Protein AF-X0WEH7-F1 (afdb_monomer_lite)

Radius of gyration: 36.97 Å; chains: 1; bounding box: 73×38×100 Å

pLDDT: mean 73.08, std 17.61, range [29.81, 95.12]

Sequence (242 aa):
TDTDYAQFSHDDTDFNTAFVTTADWNVSGLTGNFWIQDGVGLKISDSTDADFAIFSHDGDDFNTVFTTTTDWNITGITAIQAGTVDADFDAVTGTTFNAVALTDGGAATSYLDETGNYSEPPVGGAFLSANYIWGGAGTPLTNEVTNDQGTLKNTSELRFDDDTLEGTDDFAAIAALLLLGNIIEIANADDISEYNTFRINGAVVDGTTRWDVPVEYIGGTQSVSGNMTDLSNVRVSFHPAE

Structure (mmCIF, N/CA/C/O backbone):
data_AF-X0WEH7-F1
#
_entry.id   AF-X0WEH7-F1
#
loop_
_atom_site.group_PDB
_atom_site.id
_atom_site.type_symbol
_atom_site.label_atom_id
_atom_site.label_alt_id
_atom_site.label_comp_id
_atom_site.label_asym_id
_atom_site.label_entity_id
_atom_site.label_seq_id
_atom_site.pdbx_PDB_ins_code
_atom_site.Cartn_x
_atom_site.Cartn_y
_atom_site.Cartn_z
_atom_site.occupancy
_atom_site.B_iso_or_equiv
_atom_site.auth_seq_id
_atom_site.auth_comp_id
_atom_site.auth_asym_id
_atom_site.auth_atom_id
_atom_site.pdbx_PDB_model_num
ATOM 1 N N . THR A 1 1 ? 34.693 17.556 -50.098 1.00 56.06 1 THR A N 1
ATOM 2 C CA . THR A 1 1 ? 34.741 16.094 -50.269 1.00 56.06 1 THR A CA 1
ATOM 3 C C . THR A 1 1 ? 34.034 15.523 -49.078 1.00 56.06 1 THR A C 1
ATOM 5 O O . THR A 1 1 ? 34.437 15.844 -47.970 1.00 56.06 1 THR A O 1
ATOM 8 N N . ASP A 1 2 ? 32.929 14.832 -49.313 1.00 63.47 2 ASP A N 1
ATOM 9 C CA . ASP A 1 2 ? 32.181 14.157 -48.258 1.00 63.47 2 ASP A CA 1
ATOM 10 C C . ASP A 1 2 ? 33.036 12.992 -47.737 1.00 63.47 2 ASP A C 1
ATOM 12 O O . ASP A 1 2 ? 33.594 12.242 -48.544 1.00 63.47 2 ASP A O 1
ATOM 16 N N . THR A 1 3 ? 33.267 12.943 -46.428 1.00 75.56 3 THR A N 1
ATOM 17 C CA . THR A 1 3 ? 34.139 11.953 -45.773 1.00 75.56 3 THR A CA 1
ATOM 18 C C . THR A 1 3 ? 33.349 10.909 -45.004 1.00 75.56 3 THR A C 1
ATOM 20 O O . THR A 1 3 ? 33.964 10.087 -44.332 1.00 75.56 3 THR A O 1
ATOM 23 N N . ASP A 1 4 ? 32.022 10.923 -45.102 1.00 75.44 4 ASP A N 1
ATOM 24 C CA . ASP A 1 4 ? 31.180 9.970 -44.397 1.00 75.44 4 ASP A CA 1
ATOM 25 C C . ASP A 1 4 ? 31.198 8.610 -45.108 1.00 75.44 4 ASP A C 1
ATOM 27 O O . ASP A 1 4 ? 31.014 8.499 -46.325 1.00 75.44 4 ASP A O 1
ATOM 31 N N . TYR A 1 5 ? 31.448 7.547 -44.344 1.00 75.88 5 TYR A N 1
ATOM 32 C CA . TYR A 1 5 ? 31.403 6.170 -44.829 1.00 75.88 5 TYR A CA 1
ATOM 33 C C . TYR A 1 5 ? 30.940 5.216 -43.729 1.00 75.88 5 TYR A C 1
ATOM 35 O O . TYR A 1 5 ? 31.143 5.448 -42.537 1.00 75.88 5 TYR A O 1
ATOM 43 N N . ALA A 1 6 ? 30.332 4.110 -44.152 1.00 73.81 6 ALA A N 1
ATOM 44 C CA . ALA A 1 6 ? 30.059 2.964 -43.299 1.00 73.81 6 ALA A CA 1
ATOM 45 C C . ALA A 1 6 ? 31.197 1.955 -43.466 1.00 73.81 6 ALA A C 1
ATOM 47 O O . ALA A 1 6 ? 31.476 1.526 -44.591 1.00 73.81 6 ALA A O 1
ATOM 48 N N . GLN A 1 7 ? 31.851 1.568 -42.372 1.00 80.38 7 GLN A N 1
ATOM 49 C CA . GLN A 1 7 ? 32.786 0.451 -42.383 1.00 80.38 7 GLN A CA 1
ATOM 50 C C . GLN A 1 7 ? 32.093 -0.787 -41.826 1.00 80.38 7 GLN A C 1
ATOM 52 O O . GLN A 1 7 ? 31.645 -0.802 -40.681 1.00 80.38 7 GLN A O 1
ATOM 57 N N . PHE A 1 8 ? 32.033 -1.825 -42.656 1.00 80.94 8 PHE A N 1
ATOM 58 C CA . PHE A 1 8 ? 31.566 -3.147 -42.269 1.00 80.94 8 PHE A CA 1
ATOM 59 C C . PHE A 1 8 ? 32.781 -4.056 -42.128 1.00 80.94 8 PHE A C 1
ATOM 61 O O . PHE A 1 8 ? 33.568 -4.195 -43.069 1.00 80.94 8 PHE A O 1
ATOM 68 N N . SER A 1 9 ? 32.938 -4.674 -40.967 1.00 84.06 9 SER A N 1
ATOM 69 C CA . SER A 1 9 ? 33.942 -5.707 -40.731 1.00 84.06 9 SER A CA 1
ATOM 70 C C . SER A 1 9 ? 33.320 -6.865 -39.969 1.00 84.06 9 SER A C 1
ATOM 72 O O . SER A 1 9 ? 32.366 -6.682 -39.225 1.00 84.06 9 SER A O 1
ATOM 74 N N . HIS A 1 10 ? 33.865 -8.057 -40.149 1.00 78.69 10 HIS A N 1
ATOM 75 C CA . HIS A 1 10 ? 33.539 -9.222 -39.338 1.00 78.69 10 HIS A CA 1
ATOM 76 C C . HIS A 1 10 ? 34.849 -9.906 -38.956 1.00 78.69 10 HIS A C 1
ATOM 78 O O . HIS A 1 10 ? 35.806 -9.865 -39.736 1.00 78.69 10 HIS A O 1
ATOM 84 N N . ASP A 1 11 ? 34.900 -10.518 -37.780 1.00 81.81 11 ASP A N 1
ATOM 85 C CA . ASP A 1 11 ? 36.089 -11.215 -37.271 1.00 81.81 11 ASP A CA 1
ATOM 86 C C . ASP A 1 11 ? 35.827 -12.698 -36.957 1.00 81.81 11 ASP A C 1
ATOM 88 O O . ASP A 1 11 ? 36.524 -13.318 -36.156 1.00 81.81 11 ASP A O 1
ATOM 92 N N . ASP A 1 12 ? 34.807 -13.257 -37.612 1.00 78.12 12 ASP A N 1
ATOM 93 C CA . ASP A 1 12 ? 34.251 -14.601 -37.413 1.00 78.12 12 ASP A CA 1
ATOM 94 C C . ASP A 1 12 ? 33.489 -14.792 -36.087 1.00 78.12 12 ASP A C 1
ATOM 96 O O . ASP A 1 12 ? 32.780 -15.791 -35.950 1.00 78.12 12 ASP A O 1
ATOM 100 N N . THR A 1 13 ? 33.560 -13.839 -35.148 1.00 78.19 13 THR A N 1
ATOM 101 C CA . THR A 1 13 ? 32.799 -13.857 -33.885 1.00 78.19 13 THR A CA 1
ATOM 102 C C . THR A 1 13 ? 31.660 -12.845 -33.903 1.00 78.19 13 THR A C 1
ATOM 104 O O . THR A 1 13 ? 30.569 -13.141 -33.414 1.00 78.19 13 THR A O 1
ATOM 107 N N . ASP A 1 14 ? 31.884 -11.674 -34.498 1.00 75.38 14 ASP A N 1
ATOM 108 C CA . ASP A 1 14 ? 30.890 -10.613 -34.580 1.00 75.38 14 ASP A CA 1
ATOM 109 C C . ASP A 1 14 ? 30.790 -9.972 -35.977 1.00 75.38 14 ASP A C 1
ATOM 111 O O . ASP A 1 14 ? 31.581 -10.208 -36.898 1.00 75.38 14 ASP A O 1
ATOM 115 N N . PHE A 1 15 ? 29.736 -9.174 -36.148 1.00 78.75 15 PHE A N 1
ATOM 116 C CA . PHE A 1 15 ? 29.609 -8.229 -37.246 1.00 78.75 15 PHE A CA 1
ATOM 117 C C . PHE A 1 15 ? 29.698 -6.826 -36.662 1.00 78.75 15 PHE A C 1
ATOM 119 O O . PHE A 1 15 ? 28.819 -6.388 -35.921 1.00 78.75 15 PHE A O 1
ATOM 126 N N . ASN A 1 16 ? 30.762 -6.124 -37.022 1.00 77.38 16 ASN A N 1
ATOM 127 C CA . ASN A 1 16 ? 31.058 -4.788 -36.554 1.00 77.38 16 ASN A CA 1
ATOM 128 C C . ASN A 1 16 ? 30.672 -3.762 -37.616 1.00 77.38 16 ASN A C 1
ATOM 130 O O . ASN A 1 16 ? 31.169 -3.770 -38.747 1.00 77.38 16 ASN A O 1
ATOM 134 N N . THR A 1 17 ? 29.811 -2.835 -37.217 1.00 77.88 17 THR A N 1
ATOM 135 C CA . THR A 1 17 ? 29.500 -1.621 -37.969 1.00 77.88 17 THR A CA 1
ATOM 136 C C . THR A 1 17 ? 30.020 -0.417 -37.216 1.00 77.88 17 THR A C 1
ATOM 138 O O . THR A 1 17 ? 29.521 -0.103 -36.138 1.00 77.88 17 THR A O 1
ATOM 141 N N . ALA A 1 18 ? 30.994 0.273 -37.806 1.00 71.56 18 ALA A N 1
ATOM 142 C CA . ALA A 1 18 ? 31.485 1.551 -37.313 1.00 71.56 18 ALA A CA 1
ATOM 143 C C . ALA A 1 18 ? 31.160 2.644 -38.333 1.00 71.56 18 ALA A C 1
ATOM 145 O O . ALA A 1 18 ? 31.429 2.496 -39.530 1.00 71.56 18 ALA A O 1
ATOM 146 N N . PHE A 1 19 ? 30.601 3.750 -37.850 1.00 69.06 19 PHE A N 1
ATOM 147 C CA . PHE A 1 19 ? 30.369 4.940 -38.657 1.00 69.06 19 PHE A CA 1
ATOM 148 C C . PHE A 1 19 ? 31.260 6.061 -38.142 1.00 69.06 19 PHE A C 1
ATOM 150 O O . PHE A 1 19 ? 31.269 6.377 -36.952 1.00 69.06 19 PHE A O 1
ATOM 157 N N . VAL A 1 20 ? 32.049 6.631 -39.046 1.00 70.88 20 VAL A N 1
ATOM 158 C CA . VAL A 1 20 ? 32.961 7.732 -38.743 1.00 70.88 20 VAL A CA 1
ATOM 159 C C . VAL A 1 20 ? 32.298 9.013 -39.243 1.00 70.88 20 VAL A C 1
ATOM 161 O O . VAL A 1 20 ? 31.862 9.056 -40.387 1.00 70.88 20 VAL A O 1
ATOM 164 N N . THR A 1 21 ? 32.194 10.011 -38.357 1.00 71.00 21 THR A N 1
ATOM 165 C CA . THR A 1 21 ? 31.670 11.379 -38.590 1.00 71.00 21 THR A CA 1
ATOM 166 C C . THR A 1 21 ? 30.184 11.560 -38.916 1.00 71.00 21 THR A C 1
ATOM 168 O O . THR A 1 21 ? 29.740 12.704 -38.998 1.00 71.00 21 THR A O 1
ATOM 171 N N . THR A 1 22 ? 29.376 10.501 -38.981 1.00 66.62 22 THR A N 1
ATOM 172 C CA . THR A 1 22 ? 27.924 10.636 -39.191 1.00 66.62 22 THR A CA 1
ATOM 173 C C . THR A 1 22 ? 27.190 11.010 -37.901 1.00 66.62 22 THR A C 1
ATOM 175 O O . THR A 1 22 ? 27.362 10.341 -36.883 1.00 66.62 22 THR A O 1
ATOM 178 N N . ALA A 1 23 ? 26.330 12.031 -37.951 1.00 74.69 23 ALA A N 1
ATOM 179 C CA . ALA A 1 23 ? 25.474 12.409 -36.822 1.00 74.69 23 ALA A CA 1
ATOM 180 C C . ALA A 1 23 ? 24.312 11.423 -36.596 1.00 74.69 23 ALA A C 1
ATOM 182 O O . ALA A 1 23 ? 23.973 11.141 -35.451 1.00 74.69 23 ALA A O 1
ATOM 183 N N . ASP A 1 24 ? 23.757 10.869 -37.681 1.00 73.94 24 ASP A N 1
ATOM 184 C CA . ASP A 1 24 ? 22.572 10.010 -37.655 1.00 73.94 24 ASP A CA 1
ATOM 185 C C . ASP A 1 24 ? 22.797 8.723 -38.460 1.00 73.94 24 ASP A C 1
ATOM 187 O O . ASP A 1 24 ? 23.428 8.735 -39.521 1.00 73.94 24 ASP A O 1
ATOM 191 N N . TRP A 1 25 ? 22.195 7.621 -38.006 1.00 76.06 25 TRP A N 1
ATOM 192 C CA . TRP A 1 25 ? 22.046 6.394 -38.788 1.00 76.06 25 TRP A CA 1
ATOM 193 C C . TRP A 1 25 ? 20.567 6.116 -39.032 1.00 76.06 25 TRP A C 1
ATOM 195 O O . TRP A 1 25 ? 19.765 6.076 -38.102 1.00 76.06 25 TRP A O 1
ATOM 205 N N . ASN A 1 26 ? 20.202 5.908 -40.295 1.00 76.31 26 ASN A N 1
ATOM 206 C CA . ASN A 1 26 ? 18.835 5.589 -40.678 1.00 76.31 26 ASN A CA 1
ATOM 207 C C . ASN A 1 26 ? 18.791 4.231 -41.382 1.00 76.31 26 ASN A C 1
ATOM 209 O O . ASN A 1 26 ? 19.290 4.084 -42.500 1.00 76.31 26 ASN A O 1
ATOM 213 N N . VAL A 1 27 ? 18.158 3.250 -40.739 1.00 79.62 27 VAL A N 1
ATOM 214 C CA . VAL A 1 27 ? 17.792 1.978 -41.367 1.00 79.62 27 VAL A CA 1
ATOM 215 C C . VAL A 1 27 ? 16.352 2.086 -41.842 1.00 79.62 27 VAL A C 1
ATOM 217 O O . VAL A 1 27 ? 15.418 2.080 -41.045 1.00 79.62 27 VAL A O 1
ATOM 220 N N . SER A 1 28 ? 16.166 2.176 -43.155 1.00 82.62 28 SER A N 1
ATOM 221 C CA . SER A 1 28 ? 14.846 2.294 -43.778 1.00 82.62 28 SER A CA 1
ATOM 222 C C . SER A 1 28 ? 14.598 1.166 -44.780 1.00 82.62 28 SER A C 1
ATOM 224 O O . SER A 1 28 ? 15.522 0.478 -45.209 1.00 82.62 28 SER A O 1
ATOM 226 N N . GLY A 1 29 ? 13.329 0.949 -45.140 1.00 78.31 29 GLY A N 1
ATOM 227 C CA . GLY A 1 29 ? 12.938 -0.067 -46.125 1.00 78.31 29 GLY A CA 1
ATOM 228 C C . GLY A 1 29 ? 12.820 -1.496 -45.582 1.00 78.31 29 GLY A C 1
ATOM 229 O O . GLY A 1 29 ? 12.599 -2.417 -46.366 1.00 78.31 29 GLY A O 1
ATOM 230 N N . LEU A 1 30 ? 12.920 -1.696 -44.264 1.00 81.38 30 LEU A N 1
ATOM 231 C CA . LEU A 1 30 ? 12.577 -2.974 -43.643 1.00 81.38 30 LEU A CA 1
ATOM 232 C C . LEU A 1 30 ? 11.066 -3.210 -43.764 1.00 81.38 30 LEU A C 1
ATOM 234 O O . LEU A 1 30 ? 10.262 -2.388 -43.330 1.00 81.38 30 LEU A O 1
ATOM 238 N N . THR A 1 31 ? 10.673 -4.339 -44.349 1.00 86.75 31 THR A N 1
ATOM 239 C CA . THR A 1 31 ? 9.263 -4.744 -44.488 1.00 86.75 31 THR A CA 1
ATOM 240 C C . THR A 1 31 ? 8.809 -5.706 -43.383 1.00 86.75 31 THR A C 1
ATOM 242 O O . THR A 1 31 ? 7.724 -6.274 -43.479 1.00 86.75 31 THR A O 1
ATOM 245 N N . GLY A 1 32 ? 9.641 -5.934 -42.362 1.00 84.50 32 GLY A N 1
ATOM 246 C CA . GLY A 1 32 ? 9.401 -6.884 -41.274 1.00 84.50 32 GLY A CA 1
ATOM 247 C C . GLY A 1 32 ? 10.026 -6.438 -39.950 1.00 84.50 32 GLY A C 1
ATOM 248 O O . GLY A 1 32 ? 10.518 -5.317 -39.836 1.00 84.50 32 GLY A O 1
ATOM 249 N N . ASN A 1 33 ? 9.997 -7.322 -38.952 1.00 83.00 33 ASN A N 1
ATOM 250 C CA . ASN A 1 33 ? 10.501 -7.030 -37.609 1.00 83.00 33 ASN A CA 1
ATOM 251 C C . ASN A 1 33 ? 12.037 -7.076 -37.562 1.00 83.00 33 ASN A C 1
ATOM 253 O O . ASN A 1 33 ? 12.661 -7.912 -38.220 1.00 83.00 33 ASN A O 1
ATOM 257 N N . PHE A 1 34 ? 12.631 -6.233 -36.721 1.00 80.81 34 PHE A N 1
ATOM 258 C CA . PHE A 1 34 ? 14.011 -6.394 -36.271 1.00 80.81 34 PHE A CA 1
ATOM 259 C C . PHE A 1 34 ? 14.028 -7.384 -35.101 1.00 80.81 34 PHE A C 1
ATOM 261 O O . PHE A 1 34 ? 13.338 -7.169 -34.106 1.00 80.81 34 PHE A O 1
ATOM 268 N N . TRP A 1 35 ? 14.772 -8.481 -35.237 1.00 78.75 35 TRP A N 1
ATOM 269 C CA . TRP A 1 35 ? 14.875 -9.518 -34.210 1.00 78.75 35 TRP A CA 1
ATOM 270 C C . TRP A 1 35 ? 16.268 -9.499 -33.591 1.00 78.75 35 TRP A C 1
ATOM 272 O O . TRP A 1 35 ? 17.262 -9.561 -34.310 1.00 78.75 35 TRP A O 1
ATOM 282 N N . ILE A 1 36 ? 16.322 -9.482 -32.261 1.00 78.00 36 ILE A N 1
ATOM 283 C CA . ILE A 1 36 ? 17.534 -9.745 -31.484 1.00 78.00 36 ILE A CA 1
ATOM 284 C C . ILE A 1 36 ? 17.332 -11.130 -30.860 1.00 78.00 36 ILE A C 1
ATOM 286 O O . ILE A 1 36 ? 16.571 -11.270 -29.905 1.00 78.00 36 ILE A O 1
ATOM 290 N N . GLN A 1 37 ? 17.923 -12.166 -31.458 1.00 72.75 37 GLN A N 1
ATOM 291 C CA . GLN A 1 37 ? 17.849 -13.541 -30.953 1.00 72.75 37 GLN A CA 1
ATOM 292 C C . GLN A 1 37 ? 19.107 -13.866 -30.143 1.00 72.75 37 GLN A C 1
ATOM 294 O O . GLN A 1 37 ? 20.207 -13.611 -30.620 1.00 72.75 37 GLN A O 1
ATOM 299 N N . ASP A 1 38 ? 18.914 -14.440 -28.952 1.00 66.06 38 ASP A N 1
ATOM 300 C CA . ASP A 1 38 ? 19.958 -15.098 -28.146 1.00 66.06 38 ASP A CA 1
ATOM 301 C C . ASP A 1 38 ? 21.205 -14.238 -27.849 1.00 66.06 38 ASP A C 1
ATOM 303 O O . ASP A 1 38 ? 22.346 -14.611 -28.116 1.00 66.06 38 ASP A O 1
ATOM 307 N N . GLY A 1 39 ? 20.982 -13.037 -27.312 1.00 63.22 39 GLY A N 1
ATOM 308 C CA . GLY A 1 39 ? 22.047 -12.127 -26.891 1.00 63.22 39 GLY A CA 1
ATOM 309 C C . GLY A 1 39 ? 21.865 -11.661 -25.450 1.00 63.22 39 GLY A C 1
ATOM 310 O O . GLY A 1 39 ? 20.767 -11.706 -24.904 1.00 63.22 39 GLY A O 1
ATOM 311 N N . VAL A 1 40 ? 22.940 -11.133 -24.857 1.00 73.69 40 VAL A N 1
ATOM 312 C CA . VAL A 1 40 ? 22.966 -10.556 -23.493 1.00 73.69 40 VAL A CA 1
ATOM 313 C C . VAL A 1 40 ? 21.956 -9.397 -23.321 1.00 73.69 40 VAL A C 1
ATOM 315 O O . VAL A 1 40 ? 21.607 -9.035 -22.201 1.00 73.69 40 VAL A O 1
ATOM 318 N N . GLY A 1 41 ? 21.443 -8.848 -24.427 1.00 85.94 41 GLY A N 1
ATOM 319 C CA . GLY A 1 41 ? 20.374 -7.851 -24.487 1.00 85.94 41 GLY A CA 1
ATOM 320 C C . GLY A 1 41 ? 20.708 -6.696 -25.434 1.00 85.94 41 GLY A C 1
ATOM 321 O O . GLY A 1 41 ? 21.825 -6.587 -25.939 1.00 85.94 41 GLY A O 1
ATOM 322 N N . LEU A 1 42 ? 19.739 -5.810 -25.671 1.00 90.38 42 LEU A N 1
ATOM 323 C CA . LEU A 1 42 ? 19.981 -4.496 -26.259 1.00 90.38 42 LEU A CA 1
ATOM 324 C C . LEU A 1 42 ? 20.494 -3.567 -25.161 1.00 90.38 42 LEU A C 1
ATOM 326 O O . LEU A 1 42 ? 19.732 -3.174 -24.279 1.00 90.38 42 LEU A O 1
ATOM 330 N N . LYS A 1 43 ? 21.776 -3.206 -25.232 1.00 91.38 43 LYS A N 1
ATOM 331 C CA . LYS A 1 43 ? 22.370 -2.193 -24.361 1.00 91.38 43 LYS A CA 1
ATOM 332 C C . LYS A 1 43 ? 22.234 -0.812 -24.996 1.00 91.38 43 LYS A C 1
ATOM 334 O O . LYS A 1 43 ? 22.680 -0.604 -26.122 1.00 91.38 43 LYS A O 1
ATOM 339 N N . ILE A 1 44 ? 21.679 0.130 -24.243 1.00 91.50 44 ILE A N 1
ATOM 340 C CA . ILE A 1 44 ? 21.661 1.552 -24.582 1.00 91.50 44 ILE A CA 1
ATOM 341 C C . ILE A 1 44 ? 22.488 2.278 -23.525 1.00 91.50 44 ILE A C 1
ATOM 343 O O . ILE A 1 44 ? 22.176 2.210 -22.337 1.00 91.50 44 ILE A O 1
ATOM 347 N N . SER A 1 45 ? 23.561 2.935 -23.955 1.00 92.25 45 SER A N 1
ATOM 348 C CA . SER A 1 45 ? 24.485 3.660 -23.083 1.00 92.25 45 SER A CA 1
ATOM 349 C C . SER A 1 45 ? 25.082 4.852 -23.813 1.00 92.25 45 SER A C 1
ATOM 351 O O . SER A 1 45 ? 25.246 4.810 -25.035 1.00 92.25 45 SER A O 1
ATOM 353 N N . ASP A 1 46 ? 25.484 5.874 -23.067 1.00 87.06 46 ASP A N 1
ATOM 354 C CA . ASP A 1 46 ? 26.466 6.831 -23.570 1.00 87.06 46 ASP A CA 1
ATOM 355 C C . ASP A 1 46 ? 27.844 6.152 -23.562 1.00 87.06 46 ASP A C 1
ATOM 357 O O . ASP A 1 46 ? 28.218 5.482 -22.604 1.00 87.06 46 ASP A O 1
ATOM 361 N N . SER A 1 47 ? 28.611 6.293 -24.641 1.00 82.94 47 SER A N 1
ATOM 362 C CA . SER A 1 47 ? 29.973 5.747 -24.739 1.00 82.94 47 SER A CA 1
ATOM 363 C C . SER A 1 47 ? 30.952 6.296 -23.692 1.00 82.94 47 SER A C 1
ATOM 365 O O . SER A 1 47 ? 31.997 5.690 -23.457 1.00 82.94 47 SER A O 1
ATOM 367 N N . THR A 1 48 ? 30.643 7.453 -23.104 1.00 87.06 48 THR A N 1
ATOM 368 C CA . THR A 1 48 ? 31.489 8.146 -22.127 1.00 87.06 48 THR A CA 1
ATOM 369 C C . THR A 1 48 ? 31.051 7.938 -20.680 1.00 87.06 48 THR A C 1
ATOM 371 O O . THR A 1 48 ? 31.807 8.297 -19.775 1.00 87.06 48 THR A O 1
ATOM 374 N N . ASP A 1 49 ? 29.886 7.322 -20.462 1.00 84.38 49 ASP A N 1
ATOM 375 C CA . ASP A 1 49 ? 29.301 7.088 -19.144 1.00 84.38 49 ASP A CA 1
ATOM 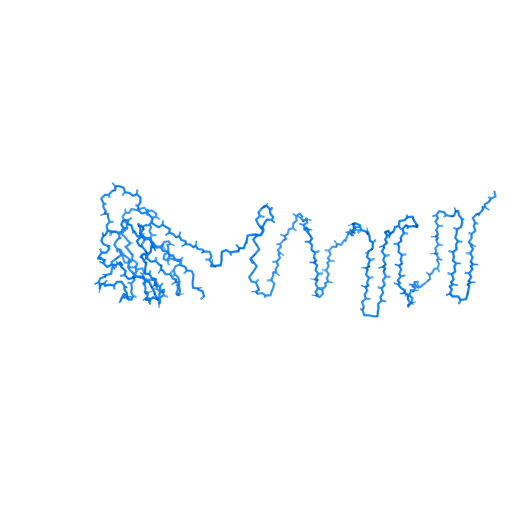376 C C . ASP A 1 49 ? 29.250 5.583 -18.816 1.00 84.38 49 ASP A C 1
ATOM 378 O O . ASP A 1 49 ? 29.203 4.720 -19.696 1.00 84.38 49 ASP A O 1
ATOM 382 N N . ALA A 1 50 ? 29.293 5.259 -17.527 1.00 90.56 50 ALA A N 1
ATOM 383 C CA . ALA A 1 50 ? 29.034 3.918 -17.024 1.00 90.56 50 ALA A CA 1
ATOM 384 C C . ALA A 1 50 ? 27.530 3.599 -16.966 1.00 90.56 50 ALA A C 1
ATOM 386 O O . ALA A 1 50 ? 27.182 2.423 -16.855 1.00 90.56 50 ALA A O 1
ATOM 387 N N . ASP A 1 51 ? 26.664 4.609 -17.078 1.00 93.81 51 ASP A N 1
ATOM 388 C CA . ASP A 1 51 ? 25.213 4.461 -17.028 1.00 93.81 51 ASP A CA 1
ATOM 389 C C . ASP A 1 51 ? 24.646 3.768 -18.271 1.00 93.81 51 ASP A C 1
ATOM 391 O O . ASP A 1 51 ? 24.922 4.138 -19.419 1.00 93.81 51 ASP A O 1
ATOM 395 N N . PHE A 1 52 ? 23.807 2.753 -18.054 1.00 93.81 52 PHE A N 1
ATOM 396 C CA . PHE A 1 52 ? 23.141 2.062 -19.154 1.00 93.81 52 PHE A CA 1
ATOM 397 C C . PHE A 1 52 ? 21.834 1.378 -18.763 1.00 93.81 52 PHE A C 1
ATOM 399 O O . PHE A 1 52 ? 21.624 0.997 -17.612 1.00 93.81 52 PHE A O 1
ATOM 406 N N . ALA A 1 53 ? 21.003 1.141 -19.778 1.00 94.81 53 ALA A N 1
ATOM 407 C CA . ALA A 1 53 ? 19.857 0.244 -19.718 1.00 94.81 53 ALA A CA 1
ATOM 408 C C . ALA A 1 53 ? 20.102 -0.977 -20.617 1.00 94.81 53 ALA A C 1
ATOM 410 O O . ALA A 1 53 ? 20.556 -0.830 -21.756 1.00 94.81 53 ALA A O 1
ATOM 411 N N . ILE A 1 54 ? 19.799 -2.175 -20.118 1.00 94.31 54 ILE A N 1
ATOM 412 C CA . ILE A 1 54 ? 19.783 -3.414 -20.902 1.00 94.31 54 ILE A CA 1
ATOM 413 C C . ILE A 1 54 ? 18.350 -3.921 -20.986 1.00 94.31 54 ILE A C 1
ATOM 415 O O . ILE A 1 54 ? 17.710 -4.136 -19.959 1.00 94.31 54 ILE A O 1
ATOM 419 N N . PHE A 1 55 ? 17.888 -4.155 -22.212 1.00 93.69 55 PHE A N 1
ATOM 420 C CA . PHE A 1 55 ? 16.618 -4.812 -22.508 1.00 93.69 55 PHE A CA 1
ATOM 421 C C . PHE A 1 55 ? 16.900 -6.229 -22.999 1.00 93.69 55 PHE A C 1
ATOM 423 O O . PHE A 1 55 ? 17.574 -6.407 -24.018 1.00 93.69 55 PHE A O 1
ATOM 430 N N . SER A 1 56 ? 16.405 -7.242 -22.300 1.00 92.81 56 SER A N 1
ATOM 431 C CA . SER A 1 56 ? 16.631 -8.645 -22.656 1.00 92.81 56 SER A CA 1
ATOM 432 C C . SER A 1 56 ? 15.369 -9.488 -22.480 1.00 92.81 56 SER A C 1
ATOM 434 O O . SER A 1 56 ? 14.344 -9.014 -21.993 1.00 92.81 56 SER A O 1
ATOM 436 N N . HIS A 1 57 ? 15.436 -10.734 -22.940 1.00 89.56 57 HIS A N 1
ATOM 437 C CA . HIS A 1 57 ? 14.453 -11.764 -22.629 1.00 89.56 57 HIS A CA 1
ATOM 438 C C . HIS A 1 57 ? 15.196 -13.074 -22.377 1.00 89.56 57 HIS A C 1
ATOM 440 O O . HIS A 1 57 ? 16.232 -13.313 -23.000 1.00 89.56 57 HIS A O 1
ATOM 446 N N . ASP A 1 58 ? 14.688 -13.904 -21.477 1.00 86.25 58 ASP A N 1
ATOM 447 C CA . ASP A 1 58 ? 15.282 -15.201 -21.111 1.00 86.25 58 ASP A CA 1
ATOM 448 C C . ASP A 1 58 ? 14.367 -16.391 -21.449 1.00 86.25 58 ASP A C 1
ATOM 450 O O . ASP A 1 58 ? 14.602 -17.522 -21.029 1.00 86.25 58 ASP A O 1
ATOM 454 N N . GLY A 1 59 ? 13.359 -16.136 -22.286 1.00 87.62 59 GLY A N 1
ATOM 455 C CA . GLY A 1 59 ? 12.393 -17.113 -22.779 1.00 87.62 59 GLY A CA 1
ATOM 456 C C . GLY A 1 59 ? 11.013 -16.898 -22.176 1.00 87.62 59 GLY A C 1
ATOM 457 O O . GLY A 1 59 ? 10.041 -16.843 -22.932 1.00 87.62 59 GLY A O 1
ATOM 458 N N . ASP A 1 60 ? 10.955 -16.701 -20.861 1.00 88.88 60 ASP A N 1
ATOM 459 C CA . ASP A 1 60 ? 9.704 -16.512 -20.123 1.00 88.88 60 ASP A CA 1
ATOM 460 C C . ASP A 1 60 ? 9.457 -15.032 -19.795 1.00 88.88 60 ASP A C 1
ATOM 462 O O . ASP A 1 60 ? 8.319 -14.567 -19.910 1.00 88.88 60 ASP A O 1
ATOM 466 N N . ASP A 1 61 ? 10.515 -14.273 -19.488 1.00 88.50 61 ASP A N 1
ATOM 467 C CA . ASP A 1 61 ? 10.407 -12.896 -19.015 1.00 88.50 61 ASP A CA 1
ATOM 468 C C . ASP A 1 61 ? 11.019 -11.880 -19.993 1.00 88.50 61 ASP A C 1
ATOM 470 O O . ASP A 1 61 ? 11.970 -12.155 -20.729 1.00 88.50 61 ASP A O 1
ATOM 474 N N . PHE A 1 62 ? 10.465 -10.662 -19.991 1.00 90.44 62 PHE A N 1
ATOM 475 C CA . PHE A 1 62 ? 11.116 -9.479 -20.554 1.00 90.44 62 PHE A CA 1
ATOM 476 C C . PHE A 1 62 ? 11.765 -8.695 -19.421 1.00 90.44 62 PHE A C 1
ATOM 478 O O . PHE A 1 62 ? 11.087 -8.210 -18.517 1.00 90.44 62 PHE A O 1
ATOM 485 N N . ASN A 1 63 ? 13.076 -8.518 -19.512 1.00 91.75 63 ASN A N 1
ATOM 486 C CA . ASN A 1 63 ? 13.887 -7.922 -18.468 1.00 91.75 63 ASN A CA 1
ATOM 487 C C . ASN A 1 63 ? 14.353 -6.529 -18.892 1.00 91.75 63 ASN A C 1
ATOM 489 O O . ASN A 1 63 ? 14.798 -6.319 -20.023 1.00 91.75 63 ASN A O 1
ATOM 493 N N . THR A 1 64 ? 14.273 -5.572 -17.970 1.00 94.44 64 THR A N 1
ATOM 494 C CA . THR A 1 64 ? 14.911 -4.259 -18.115 1.00 94.44 64 THR A CA 1
ATOM 495 C C . THR A 1 64 ? 15.777 -4.008 -16.893 1.00 94.44 64 THR A C 1
ATOM 497 O O . THR A 1 64 ? 15.272 -3.976 -15.775 1.00 94.44 64 THR A O 1
ATOM 500 N N . VAL A 1 65 ? 17.082 -3.849 -17.103 1.00 94.31 65 VAL A N 1
ATOM 501 C CA . VAL A 1 65 ? 18.057 -3.630 -16.028 1.00 94.31 65 VAL A CA 1
ATOM 502 C C . VAL A 1 65 ? 18.764 -2.305 -16.252 1.00 94.31 65 VAL A C 1
ATOM 504 O O . VAL A 1 65 ? 19.349 -2.084 -17.313 1.00 94.31 65 VAL A O 1
ATOM 507 N N . PHE A 1 66 ? 18.748 -1.451 -15.233 1.00 94.94 66 PHE A N 1
ATOM 508 C CA . PHE A 1 66 ? 19.485 -0.193 -15.204 1.00 94.94 66 PHE A CA 1
ATOM 509 C C . PHE A 1 66 ? 20.732 -0.353 -14.336 1.00 94.94 66 PHE A C 1
ATOM 511 O O . PHE A 1 66 ? 20.677 -0.950 -13.262 1.00 94.94 66 PHE A O 1
ATOM 518 N N . THR A 1 67 ? 21.871 0.148 -14.802 1.00 94.75 67 THR A N 1
ATOM 519 C CA . THR A 1 67 ? 23.129 0.158 -14.042 1.00 94.75 67 THR A CA 1
ATOM 520 C C . THR A 1 67 ? 23.582 1.593 -13.864 1.00 94.75 67 THR A C 1
ATOM 522 O O . THR A 1 67 ? 23.569 2.344 -14.836 1.00 94.75 67 THR A O 1
ATOM 525 N N . THR A 1 68 ? 23.907 1.950 -12.614 1.00 94.00 68 THR A N 1
ATOM 526 C CA . THR A 1 68 ? 24.353 3.283 -12.144 1.00 94.00 68 THR A CA 1
ATOM 527 C C . THR A 1 68 ? 23.422 4.464 -12.457 1.00 94.00 68 THR A C 1
ATOM 529 O O . THR A 1 68 ? 23.632 5.563 -11.956 1.00 94.00 68 THR A O 1
ATOM 532 N N . THR A 1 69 ? 22.311 4.211 -13.150 1.00 89.94 69 THR A N 1
ATOM 533 C CA . THR A 1 69 ? 21.249 5.174 -13.424 1.00 89.94 69 THR A CA 1
ATOM 534 C C . THR A 1 69 ? 20.589 5.640 -12.129 1.00 89.94 69 THR A C 1
ATOM 536 O O . THR A 1 69 ? 20.088 4.827 -11.356 1.00 89.94 69 THR A O 1
ATOM 539 N N . THR A 1 70 ? 20.566 6.955 -11.911 1.00 91.38 70 THR A N 1
ATOM 540 C CA . THR A 1 70 ? 19.910 7.560 -10.738 1.00 91.38 70 THR A CA 1
ATOM 541 C C . THR A 1 70 ? 18.391 7.617 -10.902 1.00 91.38 70 THR A C 1
ATOM 543 O O . THR A 1 70 ? 17.669 7.290 -9.968 1.00 91.38 70 THR A O 1
ATOM 546 N N . ASP A 1 71 ? 17.912 7.972 -12.100 1.00 89.88 71 ASP A N 1
ATOM 547 C CA . ASP A 1 71 ? 16.491 8.198 -12.366 1.00 89.88 71 ASP A CA 1
ATOM 548 C C . ASP A 1 71 ? 16.014 7.443 -13.613 1.00 89.88 71 ASP A C 1
ATOM 550 O O . ASP A 1 71 ? 16.635 7.514 -14.677 1.00 89.88 71 ASP A O 1
ATOM 554 N N . TRP A 1 72 ? 14.844 6.804 -13.522 1.00 90.31 72 TRP A N 1
ATOM 555 C CA . TRP A 1 72 ? 14.125 6.267 -14.678 1.00 90.31 72 TRP A CA 1
ATOM 556 C C . TRP A 1 72 ? 12.809 7.016 -14.893 1.00 90.31 72 TRP A C 1
ATOM 558 O O . TRP A 1 72 ? 11.825 6.829 -14.180 1.00 90.31 72 TRP A O 1
ATOM 568 N N . ASN A 1 73 ? 12.787 7.876 -15.911 1.00 91.31 73 ASN A N 1
ATOM 569 C CA . ASN A 1 73 ? 11.621 8.688 -16.240 1.00 91.31 73 ASN A CA 1
ATOM 570 C C . ASN A 1 73 ? 10.766 8.009 -17.314 1.00 91.31 73 ASN A C 1
ATOM 572 O O . ASN A 1 73 ? 11.085 8.082 -18.502 1.00 91.31 73 ASN A O 1
ATOM 576 N N . ILE A 1 74 ? 9.645 7.402 -16.915 1.00 91.50 74 ILE A N 1
ATOM 577 C CA . ILE A 1 74 ? 8.631 6.906 -17.854 1.00 91.50 74 ILE A CA 1
ATOM 578 C C . ILE A 1 74 ? 7.446 7.861 -17.871 1.00 91.50 74 ILE A C 1
ATOM 580 O O . ILE A 1 74 ? 6.821 8.124 -16.847 1.00 91.50 74 ILE A O 1
ATOM 584 N N . THR A 1 75 ? 7.108 8.368 -19.053 1.00 91.94 75 THR A N 1
ATOM 585 C CA . THR A 1 75 ? 5.978 9.284 -19.240 1.00 91.94 75 THR A CA 1
ATOM 586 C C . THR A 1 75 ? 4.924 8.663 -20.150 1.00 91.94 75 THR A C 1
ATOM 588 O O . THR A 1 75 ? 5.211 7.769 -20.942 1.00 91.94 75 THR A O 1
ATOM 591 N N . GLY A 1 76 ? 3.674 9.115 -20.019 1.00 92.88 76 GLY A N 1
ATOM 592 C CA . GLY A 1 76 ? 2.568 8.652 -20.865 1.00 92.88 76 GLY A CA 1
ATOM 593 C C . GLY A 1 76 ? 1.943 7.310 -20.464 1.00 92.88 76 GLY A C 1
ATOM 594 O O . GLY A 1 76 ? 1.010 6.868 -21.134 1.00 92.88 76 GLY A O 1
ATOM 595 N N . ILE A 1 77 ? 2.388 6.679 -19.370 1.00 91.00 77 ILE A N 1
ATOM 596 C CA . ILE A 1 77 ? 1.687 5.522 -18.797 1.00 91.00 77 ILE A CA 1
ATOM 597 C C . ILE A 1 77 ? 0.318 5.984 -18.286 1.00 91.00 77 ILE A C 1
ATOM 599 O O . ILE A 1 77 ? 0.225 6.885 -17.457 1.00 91.00 77 ILE A O 1
ATOM 603 N N . THR A 1 78 ? -0.745 5.349 -18.777 1.00 92.56 78 THR A N 1
ATOM 604 C CA . THR A 1 78 ? -2.126 5.589 -18.319 1.00 92.56 78 THR A CA 1
ATOM 605 C C . THR A 1 78 ? -2.664 4.458 -17.445 1.00 92.56 78 THR A C 1
ATOM 607 O O . THR A 1 78 ? -3.570 4.689 -16.649 1.00 92.56 78 THR A O 1
ATOM 610 N N . ALA A 1 79 ? -2.103 3.252 -17.568 1.00 90.06 79 ALA A N 1
ATOM 611 C CA . ALA A 1 79 ? -2.432 2.096 -16.745 1.00 90.06 79 ALA A CA 1
ATOM 612 C C . ALA A 1 79 ? -1.253 1.113 -16.686 1.00 90.06 79 ALA A C 1
ATOM 614 O O . ALA A 1 79 ? -0.521 0.961 -17.664 1.00 90.06 79 ALA A O 1
ATOM 615 N N . ILE A 1 80 ? -1.118 0.422 -15.552 1.00 89.19 80 ILE A N 1
ATOM 616 C CA . ILE A 1 80 ? -0.235 -0.735 -15.370 1.00 89.19 80 ILE A CA 1
ATOM 617 C C . ILE A 1 80 ? -1.137 -1.928 -15.051 1.00 89.19 80 ILE A C 1
ATOM 619 O O . ILE A 1 80 ? -1.915 -1.875 -14.100 1.00 89.19 80 ILE A O 1
ATOM 623 N N . GLN A 1 81 ? -1.056 -2.987 -15.855 1.00 92.88 81 GLN A N 1
ATOM 624 C CA . GLN A 1 81 ? -1.754 -4.247 -15.611 1.00 92.88 81 GLN A CA 1
ATOM 625 C C . GLN A 1 81 ? -0.711 -5.338 -15.380 1.00 92.88 81 GLN A C 1
ATOM 627 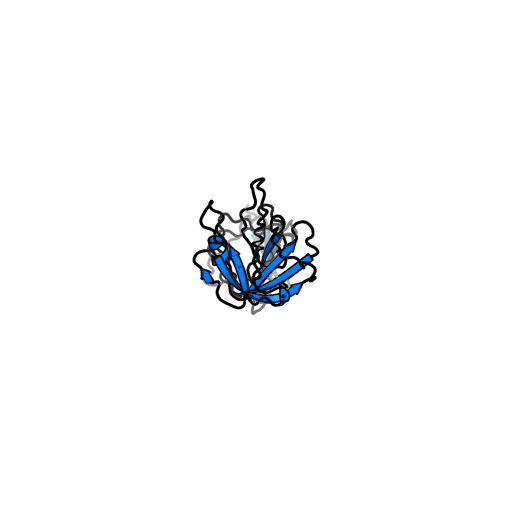O O . GLN A 1 81 ? 0.009 -5.713 -16.301 1.00 92.88 81 GLN A O 1
ATOM 632 N N . ALA A 1 82 ? -0.644 -5.843 -14.155 1.00 89.00 82 ALA A N 1
ATOM 633 C CA . ALA A 1 82 ? 0.274 -6.899 -13.752 1.00 89.00 82 ALA A CA 1
ATOM 634 C C . ALA A 1 82 ? -0.457 -7.884 -12.832 1.00 89.00 82 ALA A C 1
ATOM 636 O O . ALA A 1 82 ? -1.417 -7.503 -12.162 1.00 89.00 82 ALA A O 1
ATOM 637 N N . GLY A 1 83 ? -0.033 -9.152 -12.839 1.00 91.31 83 GLY A N 1
ATOM 638 C CA . GLY A 1 83 ? -0.588 -10.171 -11.943 1.00 91.31 83 GLY A CA 1
ATOM 639 C C . GLY A 1 83 ? -0.216 -9.879 -10.491 1.00 91.31 83 GLY A C 1
ATOM 640 O O . GLY A 1 83 ? -1.091 -9.648 -9.663 1.00 91.31 83 GLY A O 1
ATOM 641 N N . THR A 1 84 ? 1.088 -9.801 -10.233 1.00 87.75 84 THR A N 1
ATOM 642 C CA . THR A 1 84 ? 1.658 -9.328 -8.970 1.00 87.75 84 THR A CA 1
ATOM 643 C C . THR A 1 84 ? 2.627 -8.197 -9.282 1.00 87.75 84 THR A C 1
ATOM 645 O O . THR A 1 84 ? 3.407 -8.299 -10.228 1.00 87.75 84 THR A O 1
ATOM 648 N N . VAL A 1 85 ? 2.567 -7.121 -8.499 1.00 88.88 85 VAL A N 1
ATOM 649 C CA . VAL A 1 85 ? 3.579 -6.062 -8.496 1.00 88.88 85 VAL A CA 1
ATOM 650 C C . VAL A 1 85 ? 4.265 -6.125 -7.146 1.00 88.88 85 VAL A C 1
ATOM 652 O O . VAL A 1 85 ? 3.618 -5.896 -6.127 1.00 88.88 85 VAL A O 1
ATOM 655 N N . ASP A 1 86 ? 5.549 -6.455 -7.158 1.00 90.50 86 ASP A N 1
ATOM 656 C CA . ASP A 1 86 ? 6.429 -6.272 -6.012 1.00 90.50 86 ASP A CA 1
ATOM 657 C C . ASP A 1 86 ? 7.279 -5.034 -6.297 1.00 90.50 86 ASP A C 1
ATOM 659 O O . ASP A 1 86 ? 8.052 -5.012 -7.257 1.00 90.50 86 ASP A O 1
ATOM 663 N N . ALA A 1 87 ? 7.031 -3.964 -5.550 1.00 88.00 87 ALA A N 1
ATOM 664 C CA . ALA A 1 87 ? 7.681 -2.683 -5.751 1.00 88.00 87 ALA A CA 1
ATOM 665 C C . ALA A 1 87 ? 8.078 -2.101 -4.399 1.00 88.00 87 ALA A C 1
ATOM 667 O O . ALA A 1 87 ? 7.233 -1.911 -3.523 1.00 88.00 87 ALA A O 1
ATOM 668 N N . ASP A 1 88 ? 9.365 -1.796 -4.274 1.00 88.56 88 ASP A N 1
ATOM 669 C CA . ASP A 1 88 ? 9.929 -1.092 -3.134 1.00 88.56 88 ASP A CA 1
ATOM 670 C C . ASP A 1 88 ? 10.065 0.387 -3.502 1.00 88.56 88 ASP A C 1
ATOM 672 O O . ASP A 1 88 ? 10.787 0.748 -4.436 1.00 88.56 88 ASP A O 1
ATOM 676 N N . PHE A 1 89 ? 9.293 1.238 -2.831 1.00 86.56 89 PHE A N 1
ATOM 677 C CA . PHE A 1 89 ? 9.291 2.675 -3.073 1.00 86.56 89 PHE A CA 1
ATOM 678 C C . PHE A 1 89 ? 9.846 3.393 -1.847 1.00 86.56 89 PHE A C 1
ATOM 680 O O . PHE A 1 89 ? 9.176 3.449 -0.817 1.00 86.56 89 PHE A O 1
ATOM 687 N N . ASP A 1 90 ? 11.001 4.048 -1.993 1.00 83.62 90 ASP A N 1
ATOM 688 C CA . ASP A 1 90 ? 11.536 4.941 -0.953 1.00 83.62 90 ASP A CA 1
ATOM 689 C C . ASP A 1 90 ? 10.592 6.127 -0.681 1.00 83.62 90 ASP A C 1
ATOM 691 O O . ASP A 1 90 ? 10.463 6.603 0.448 1.00 83.62 90 ASP A O 1
ATOM 695 N N . ALA A 1 91 ? 9.922 6.625 -1.727 1.00 83.69 91 ALA A N 1
ATOM 696 C CA . ALA A 1 91 ? 8.926 7.686 -1.635 1.00 83.69 91 ALA A CA 1
ATOM 697 C C . ALA A 1 91 ? 7.904 7.596 -2.776 1.00 83.69 91 ALA A C 1
ATOM 699 O O . ALA A 1 91 ? 8.255 7.352 -3.930 1.00 83.69 91 ALA A O 1
ATOM 700 N N . VAL A 1 92 ? 6.634 7.883 -2.472 1.00 85.44 92 VAL A N 1
ATOM 701 C CA . VAL A 1 92 ? 5.562 7.985 -3.472 1.00 85.44 92 VAL A CA 1
ATOM 702 C C . VAL A 1 92 ? 4.993 9.398 -3.450 1.00 85.44 92 VAL A C 1
ATOM 704 O O . VAL A 1 92 ? 4.295 9.787 -2.517 1.00 85.44 92 VAL A O 1
ATOM 707 N N . THR A 1 93 ? 5.265 10.172 -4.500 1.00 80.75 93 THR A N 1
ATOM 708 C CA . THR A 1 93 ? 4.697 11.519 -4.656 1.00 80.75 93 THR A CA 1
ATOM 709 C C . THR A 1 93 ? 3.565 11.471 -5.678 1.00 80.75 93 THR A C 1
ATOM 711 O O . THR A 1 93 ? 3.810 11.399 -6.879 1.00 80.75 93 THR A O 1
ATOM 714 N N . GLY A 1 94 ? 2.316 11.495 -5.211 1.00 78.44 94 GLY A N 1
ATOM 715 C CA . GLY A 1 94 ? 1.121 11.512 -6.061 1.00 78.44 94 GLY A CA 1
ATOM 716 C C . GLY A 1 94 ? 0.230 12.716 -5.762 1.00 78.44 94 GLY A C 1
ATOM 717 O O . GLY A 1 94 ? 0.094 13.119 -4.611 1.00 78.44 94 GLY A O 1
ATOM 718 N N . THR A 1 95 ? -0.399 13.298 -6.787 1.00 72.19 95 THR A N 1
ATOM 719 C CA . THR A 1 95 ? -1.369 14.399 -6.610 1.00 72.19 95 THR A CA 1
ATOM 720 C C . THR A 1 95 ? -2.763 13.906 -6.220 1.00 72.19 95 THR A C 1
ATOM 722 O O . THR A 1 95 ? -3.549 14.669 -5.664 1.00 72.19 95 THR A O 1
ATOM 725 N N . THR A 1 96 ? -3.075 12.636 -6.492 1.00 69.50 96 THR A N 1
ATOM 726 C CA . THR A 1 96 ? -4.349 11.996 -6.148 1.00 69.50 96 THR A CA 1
ATOM 727 C C . THR A 1 96 ? -4.137 10.517 -5.836 1.00 69.50 96 THR A C 1
ATOM 729 O O . THR A 1 96 ? -3.765 9.751 -6.724 1.00 69.50 96 THR A O 1
ATOM 732 N N . PHE A 1 97 ? -4.434 10.106 -4.603 1.00 68.94 97 PHE A N 1
ATOM 733 C CA . PHE A 1 97 ? -4.549 8.702 -4.201 1.00 68.94 97 PHE A CA 1
ATOM 734 C C . PHE A 1 97 ? -6.036 8.388 -4.040 1.00 68.94 97 PHE A C 1
ATOM 736 O O . PHE A 1 97 ? -6.657 8.840 -3.083 1.00 68.94 97 PHE A O 1
ATOM 743 N N . ASN A 1 98 ? -6.640 7.696 -5.010 1.00 60.19 98 ASN A N 1
ATOM 744 C CA . ASN A 1 98 ? -8.104 7.594 -5.049 1.00 60.19 98 ASN A CA 1
ATOM 745 C C . ASN A 1 98 ? -8.668 6.470 -4.157 1.00 60.19 98 ASN A C 1
ATOM 747 O O . ASN A 1 98 ? -9.800 6.582 -3.708 1.00 60.19 98 ASN A O 1
ATOM 751 N N . ALA A 1 99 ? -7.892 5.411 -3.899 1.00 58.41 99 ALA A N 1
ATOM 752 C CA . ALA A 1 99 ? -8.087 4.412 -2.840 1.00 58.41 99 ALA A CA 1
ATOM 753 C C . ALA A 1 99 ? -7.059 3.287 -3.035 1.00 58.41 99 ALA A C 1
ATOM 755 O O . ALA A 1 99 ? -6.929 2.767 -4.143 1.00 58.41 99 ALA A O 1
ATOM 756 N N . VAL A 1 100 ? -6.369 2.867 -1.973 1.00 67.38 100 VAL A N 1
ATOM 757 C CA . VAL A 1 100 ? -5.678 1.570 -1.957 1.00 67.38 100 VAL A CA 1
ATOM 758 C C . VAL A 1 100 ? -6.680 0.552 -1.424 1.00 67.38 100 VAL A C 1
ATOM 760 O O . VAL A 1 100 ? -6.981 0.531 -0.233 1.00 67.38 100 VAL A O 1
ATOM 763 N N . ALA A 1 101 ? -7.252 -0.264 -2.308 1.00 59.12 101 ALA A N 1
ATOM 764 C CA . ALA A 1 101 ? -8.102 -1.374 -1.894 1.00 59.12 101 ALA A CA 1
ATOM 765 C C . ALA A 1 101 ? -7.209 -2.562 -1.508 1.00 59.12 101 ALA A C 1
ATOM 767 O O . ALA A 1 101 ? -6.861 -3.390 -2.350 1.00 59.12 101 ALA A O 1
ATOM 768 N N . LEU A 1 102 ? -6.816 -2.629 -0.235 1.00 63.50 102 LEU A N 1
ATOM 769 C CA . LEU A 1 102 ? -6.134 -3.795 0.325 1.00 63.50 102 LEU A CA 1
ATOM 770 C C . LEU A 1 102 ? -7.146 -4.942 0.377 1.00 63.50 102 LEU A C 1
ATOM 772 O O . LEU A 1 102 ? -8.043 -4.975 1.215 1.00 63.50 102 LEU A O 1
ATOM 776 N N . THR A 1 103 ? -7.072 -5.825 -0.614 1.00 54.25 103 THR A N 1
ATOM 777 C CA . THR A 1 103 ? -8.114 -6.822 -0.899 1.00 54.25 103 THR A CA 1
ATOM 778 C C . THR A 1 103 ? -7.916 -8.140 -0.156 1.00 54.25 103 THR A C 1
ATOM 780 O O . THR A 1 103 ? -8.811 -8.977 -0.195 1.00 54.25 103 THR A O 1
ATOM 783 N N . ASP A 1 104 ? -6.816 -8.301 0.585 1.00 52.56 104 ASP A N 1
ATOM 784 C CA . ASP A 1 104 ? -6.454 -9.576 1.219 1.00 52.56 104 ASP A CA 1
ATOM 785 C C . ASP A 1 104 ? -6.789 -9.669 2.719 1.00 52.56 104 ASP A C 1
ATOM 787 O O . ASP A 1 104 ? -6.198 -10.445 3.463 1.00 52.56 104 ASP A O 1
ATOM 791 N N . GLY A 1 105 ? -7.742 -8.867 3.209 1.00 44.00 105 GLY A N 1
ATOM 792 C CA . GLY A 1 105 ? -8.267 -8.998 4.578 1.00 44.00 105 GLY A CA 1
ATOM 793 C C . GLY A 1 105 ? -7.282 -8.666 5.709 1.00 44.00 105 GLY A C 1
ATOM 794 O O . GLY A 1 105 ? -7.671 -8.687 6.875 1.00 44.00 105 GLY A O 1
ATOM 795 N N . GLY A 1 106 ? -6.035 -8.307 5.396 1.00 46.56 106 GLY A N 1
ATOM 796 C CA . GLY A 1 106 ? -5.137 -7.647 6.333 1.00 46.56 106 GLY A CA 1
ATOM 797 C C . GLY A 1 106 ? -5.685 -6.257 6.618 1.00 46.56 106 GLY A C 1
ATOM 798 O O . GLY A 1 106 ? -5.750 -5.424 5.714 1.00 46.56 106 GLY A O 1
ATOM 799 N N . ALA A 1 107 ? -6.132 -6.019 7.851 1.00 51.78 107 ALA A N 1
ATOM 800 C CA . ALA A 1 107 ? -6.540 -4.698 8.297 1.00 51.78 107 ALA A CA 1
ATOM 801 C C . ALA A 1 107 ? -5.449 -3.691 7.914 1.00 51.78 107 ALA A C 1
ATOM 803 O O . ALA A 1 107 ? -4.310 -3.775 8.368 1.00 51.78 107 ALA A O 1
ATOM 804 N N . ALA A 1 108 ? -5.806 -2.771 7.028 1.00 49.53 108 ALA A N 1
ATOM 805 C CA . ALA A 1 108 ? -4.960 -1.683 6.592 1.00 49.53 108 ALA A CA 1
ATOM 806 C C . ALA A 1 108 ? -4.760 -0.694 7.742 1.00 49.53 108 ALA A C 1
ATOM 808 O O . ALA A 1 108 ? -5.394 0.358 7.793 1.00 49.53 108 ALA A O 1
ATOM 809 N N . THR A 1 109 ? -3.897 -1.019 8.691 1.00 53.38 109 THR A N 1
ATOM 810 C CA . THR A 1 109 ? -3.422 -0.082 9.705 1.00 53.38 109 THR A CA 1
ATOM 811 C C . THR A 1 109 ? -2.355 0.817 9.088 1.00 53.38 109 THR A C 1
ATOM 813 O O . THR A 1 109 ? -1.170 0.712 9.391 1.00 53.38 109 THR A O 1
ATOM 816 N N . SER A 1 110 ? -2.768 1.652 8.134 1.00 49.72 110 SER A N 1
ATOM 817 C CA . SER A 1 110 ? -1.902 2.650 7.515 1.00 49.72 110 SER A CA 1
ATOM 818 C C . SER A 1 110 ? -1.866 3.878 8.428 1.00 49.72 110 SER A C 1
ATOM 820 O O . SER A 1 110 ? -2.736 4.740 8.340 1.00 49.72 110 SER A O 1
ATOM 822 N N . TYR A 1 111 ? -0.885 3.930 9.333 1.00 57.38 111 TYR A N 1
ATOM 823 C CA . TYR A 1 111 ? -0.662 5.037 10.277 1.00 57.38 111 TYR A CA 1
ATOM 824 C C . TYR A 1 111 ? 0.559 5.871 9.896 1.00 57.38 111 TYR A C 1
ATOM 826 O O . TYR A 1 111 ? 1.405 6.182 10.735 1.00 57.38 111 TYR A O 1
ATOM 834 N N . LEU A 1 112 ? 0.661 6.218 8.616 1.00 53.88 112 LEU A N 1
ATOM 835 C CA . LEU A 1 112 ? 1.502 7.340 8.233 1.00 53.88 112 LEU A CA 1
ATOM 836 C C . LEU A 1 112 ? 0.797 8.596 8.735 1.00 53.88 112 LEU A C 1
ATOM 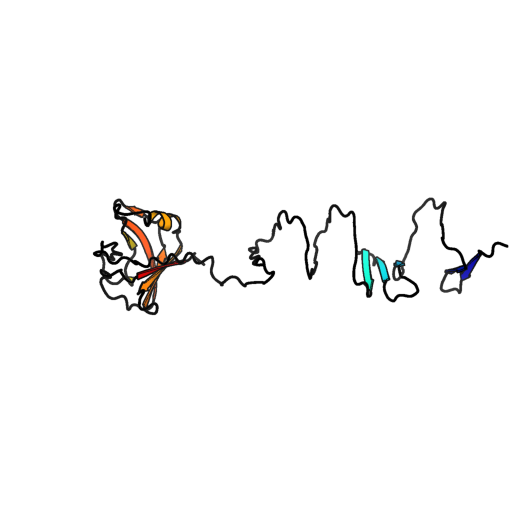838 O O . LEU A 1 112 ? -0.262 8.963 8.223 1.00 53.88 112 LEU A O 1
ATOM 842 N N . ASP A 1 113 ? 1.350 9.211 9.777 1.00 58.03 113 ASP A N 1
ATOM 843 C CA . ASP A 1 113 ? 0.929 10.553 10.147 1.00 58.03 113 ASP A CA 1
ATOM 844 C C . ASP A 1 113 ? 1.338 11.559 9.055 1.00 58.03 113 ASP A C 1
ATOM 846 O O . ASP A 1 113 ? 2.089 11.263 8.122 1.00 58.03 113 ASP A O 1
ATOM 850 N N . GLU A 1 114 ? 0.843 12.784 9.167 1.00 59.53 114 GLU A N 1
ATOM 851 C CA . GLU A 1 114 ? 1.141 13.886 8.245 1.00 59.53 114 GLU A CA 1
ATOM 852 C C . GLU A 1 114 ? 2.628 14.294 8.192 1.00 59.53 114 GLU A C 1
ATOM 854 O O . GLU A 1 114 ? 3.009 15.130 7.372 1.00 59.53 114 GLU A O 1
ATOM 859 N N . THR A 1 115 ? 3.481 13.691 9.027 1.00 63.38 115 THR A N 1
ATOM 860 C CA . THR A 1 115 ? 4.936 13.890 9.038 1.00 63.38 115 THR A CA 1
ATOM 861 C C . THR A 1 115 ? 5.717 12.730 8.418 1.00 63.38 115 THR A C 1
ATOM 863 O O . THR A 1 115 ? 6.941 12.810 8.319 1.00 63.38 115 THR A O 1
ATOM 866 N N . GLY A 1 116 ? 5.028 11.679 7.959 1.00 69.31 116 GLY A N 1
ATOM 867 C CA . GLY A 1 116 ? 5.640 10.507 7.336 1.00 69.31 116 GLY A CA 1
ATOM 868 C C . GLY A 1 116 ? 6.219 9.502 8.333 1.00 69.31 116 GLY A C 1
ATOM 869 O O . GLY A 1 116 ? 6.993 8.636 7.930 1.00 69.31 116 GLY A O 1
ATOM 870 N N . ASN A 1 117 ? 5.867 9.596 9.619 1.00 72.06 117 ASN A N 1
ATOM 871 C CA . ASN A 1 117 ? 6.323 8.642 10.623 1.00 72.06 117 ASN A CA 1
ATOM 872 C C . ASN A 1 117 ? 5.317 7.500 10.789 1.00 72.06 117 ASN A C 1
ATOM 874 O O . ASN A 1 117 ? 4.107 7.717 10.857 1.00 72.06 117 ASN A O 1
ATOM 878 N N . TYR A 1 118 ? 5.840 6.276 10.885 1.00 57.78 118 TYR A N 1
ATOM 879 C CA . TYR A 1 118 ? 5.067 5.102 11.273 1.00 57.78 118 TYR A CA 1
ATOM 880 C C . TYR A 1 118 ? 4.870 5.135 12.790 1.00 57.78 118 TYR A C 1
ATOM 882 O O . TYR A 1 118 ? 5.828 4.972 13.548 1.00 57.78 118 TYR A O 1
ATOM 890 N N . SER A 1 119 ? 3.635 5.337 13.242 1.00 56.81 119 SER A N 1
ATOM 891 C CA . SER A 1 119 ? 3.268 4.996 14.617 1.00 56.81 119 SER A CA 1
ATOM 892 C C . SER A 1 119 ? 2.702 3.581 14.609 1.00 56.81 119 SER A C 1
ATOM 894 O O . SER A 1 119 ? 1.764 3.288 13.868 1.00 56.81 119 SER A O 1
ATOM 896 N N . GLU A 1 120 ? 3.294 2.665 15.382 1.00 47.62 120 GLU A N 1
ATOM 897 C CA . GLU A 1 120 ? 2.618 1.390 15.615 1.00 47.62 120 GLU A CA 1
ATOM 898 C C . GLU A 1 120 ? 1.252 1.679 16.252 1.00 47.62 120 GLU A C 1
ATOM 900 O O . GLU A 1 120 ? 1.173 2.545 17.136 1.00 47.62 120 GLU A O 1
ATOM 905 N N . PRO A 1 121 ? 0.173 0.986 15.839 1.00 45.62 121 PRO A N 1
ATOM 906 C CA . PRO A 1 121 ? -1.050 1.038 16.613 1.00 45.62 121 PRO A CA 1
ATOM 907 C C . PRO A 1 121 ? -0.705 0.652 18.052 1.00 45.62 121 PRO A C 1
ATOM 909 O O . PRO A 1 121 ? 0.003 -0.340 18.258 1.00 45.62 121 PRO A O 1
ATOM 912 N N . PRO A 1 122 ? -1.228 1.365 19.062 1.00 49.94 122 PRO A N 1
ATOM 913 C CA . PRO A 1 122 ? -1.365 0.749 20.366 1.00 49.94 122 PRO A CA 1
ATOM 914 C C . PRO A 1 122 ? -2.070 -0.590 20.132 1.00 49.94 122 PRO A C 1
ATOM 916 O O . PRO A 1 122 ? -3.149 -0.630 19.539 1.00 49.94 122 PRO A O 1
ATOM 919 N N . VAL A 1 123 ? -1.429 -1.693 20.508 1.00 42.16 123 VAL A N 1
ATOM 920 C CA . VAL A 1 123 ? -2.050 -3.016 20.466 1.00 42.16 123 VAL A CA 1
ATOM 921 C C . VAL A 1 123 ? -3.291 -2.939 21.360 1.00 42.16 123 VAL A C 1
ATOM 923 O O . VAL A 1 123 ? -3.171 -2.808 22.575 1.00 42.16 123 VAL A O 1
ATOM 926 N N . GLY A 1 124 ? -4.470 -2.905 20.740 1.00 45.06 124 GLY A N 1
ATOM 927 C CA . GLY A 1 124 ? -5.751 -2.672 21.405 1.00 45.06 124 GLY A CA 1
ATOM 928 C C . GLY A 1 124 ? -6.602 -1.690 20.606 1.00 45.06 124 GLY A C 1
ATOM 929 O O . GLY A 1 124 ? -6.282 -0.505 20.525 1.00 45.06 124 GLY A O 1
ATOM 930 N N . GLY A 1 125 ? -7.674 -2.200 19.988 1.00 42.62 125 GLY A N 1
ATOM 931 C CA . GLY A 1 125 ? -8.634 -1.409 19.216 1.00 42.62 125 GLY A CA 1
ATOM 932 C C . GLY A 1 125 ? -9.019 -0.119 19.939 1.00 42.62 125 GLY A C 1
ATOM 933 O O . GLY A 1 125 ? -9.122 -0.120 21.162 1.00 42.62 125 GLY A O 1
ATOM 934 N N . ALA A 1 126 ? -9.175 0.965 19.169 1.00 41.88 126 ALA A N 1
ATOM 935 C CA . ALA A 1 126 ? -9.381 2.334 19.640 1.00 41.88 126 ALA A CA 1
ATOM 936 C C . ALA A 1 126 ? -10.035 2.392 21.030 1.00 41.88 126 ALA A C 1
ATOM 938 O O . ALA A 1 126 ? -11.229 2.127 21.181 1.00 41.88 126 ALA A O 1
ATOM 939 N N . PHE A 1 127 ? -9.227 2.708 22.045 1.00 41.12 127 PHE A N 1
ATOM 940 C CA . PHE A 1 127 ? -9.703 2.913 23.403 1.00 41.12 127 PHE A CA 1
ATOM 941 C C . PHE A 1 127 ? -10.687 4.083 23.390 1.00 41.12 127 PHE A C 1
ATOM 943 O O . PHE A 1 127 ? -10.291 5.247 23.370 1.00 41.12 127 PHE A O 1
ATOM 950 N N . LEU A 1 128 ? -11.981 3.784 23.441 1.00 45.44 128 LEU A N 1
ATOM 951 C CA . LEU A 1 128 ? -12.988 4.739 23.880 1.00 45.44 128 LEU A CA 1
ATOM 952 C C . LEU A 1 128 ? -12.960 4.749 25.412 1.00 45.44 128 LEU A C 1
ATOM 954 O O . LEU A 1 128 ? -13.867 4.260 26.080 1.00 45.44 128 LEU A O 1
ATOM 958 N N . SER A 1 129 ? -11.881 5.281 25.995 1.00 43.12 129 SER A N 1
ATOM 959 C CA . SER A 1 129 ? -11.886 5.589 27.423 1.00 43.12 129 SER A CA 1
ATOM 960 C C . SER A 1 129 ? -12.707 6.860 27.626 1.00 43.12 129 SER A C 1
ATOM 962 O O . SER A 1 129 ? -12.190 7.974 27.510 1.00 43.12 129 SER A O 1
ATOM 964 N N . ALA A 1 130 ? -13.996 6.706 27.904 1.00 46.44 130 ALA A N 1
ATOM 965 C CA . ALA A 1 130 ? -14.793 7.791 28.451 1.00 46.44 130 ALA A CA 1
ATOM 966 C C . ALA A 1 130 ? -14.407 7.953 29.929 1.00 46.44 130 ALA A C 1
ATOM 968 O O . ALA A 1 130 ? -14.943 7.282 30.802 1.00 46.44 130 ALA A O 1
ATOM 969 N N . ASN A 1 131 ? -13.430 8.816 30.219 1.00 43.91 131 ASN A N 1
ATOM 970 C CA . ASN A 1 131 ? -13.129 9.188 31.599 1.00 43.91 131 ASN A CA 1
ATOM 971 C C . ASN A 1 131 ? -14.264 10.072 32.119 1.00 43.91 131 ASN A C 1
ATOM 973 O O . ASN A 1 131 ? -14.255 11.284 31.911 1.00 43.91 131 ASN A O 1
ATOM 977 N N . TYR A 1 132 ? -15.229 9.468 32.801 1.00 47.69 132 TYR A N 1
ATOM 978 C CA . TYR A 1 132 ? -16.237 10.218 33.531 1.00 47.69 132 TYR A CA 1
ATOM 979 C C . TYR A 1 132 ? -15.635 10.666 34.868 1.00 47.69 132 TYR A C 1
ATOM 981 O O . TYR A 1 132 ? -15.660 9.940 35.854 1.00 47.69 132 TYR A O 1
ATOM 989 N N . ILE A 1 133 ? -14.988 11.833 34.875 1.00 43.81 133 ILE A N 1
ATOM 990 C CA . ILE A 1 133 ? -14.467 12.457 36.097 1.00 43.81 133 ILE A CA 1
ATOM 991 C C . ILE A 1 133 ? -15.506 13.481 36.541 1.00 43.81 133 ILE A C 1
ATOM 993 O O . ILE A 1 133 ? -15.687 14.506 35.880 1.00 43.81 133 ILE A O 1
ATOM 997 N N . TRP A 1 134 ? -16.194 13.222 37.652 1.00 38.38 134 TRP A N 1
ATOM 998 C CA . TRP A 1 134 ? -17.137 14.186 38.210 1.00 38.38 134 TRP A CA 1
ATOM 999 C C . TRP A 1 134 ? -16.373 15.385 38.792 1.00 38.38 134 TRP A C 1
ATOM 1001 O O . TRP A 1 134 ? -15.799 15.328 39.874 1.00 38.38 134 TRP A O 1
ATOM 1011 N N . GLY A 1 135 ? -16.327 16.488 38.042 1.00 33.41 135 GLY A N 1
ATOM 1012 C CA . GLY A 1 135 ? -15.589 17.706 38.402 1.00 33.41 135 GLY A CA 1
ATOM 1013 C C . GLY A 1 135 ? -16.398 18.773 39.155 1.00 33.41 135 GLY A C 1
ATOM 1014 O O . GLY A 1 135 ? -16.004 19.940 39.147 1.00 33.41 135 GLY A O 1
ATOM 1015 N N . GLY A 1 136 ? -17.549 18.437 39.745 1.00 29.81 136 GLY A N 1
ATOM 1016 C CA . GLY A 1 136 ? -18.509 19.424 40.254 1.00 29.81 136 GLY A CA 1
ATOM 1017 C C . GLY A 1 136 ? -18.561 19.544 41.778 1.00 29.81 136 GLY A C 1
ATOM 1018 O O . GLY A 1 136 ? -18.943 18.609 42.464 1.00 29.81 136 GLY A O 1
ATOM 1019 N N . ALA A 1 137 ? -18.296 20.740 42.316 1.00 33.78 137 ALA A N 1
ATOM 1020 C CA . ALA A 1 137 ? -18.474 21.097 43.734 1.00 33.78 137 ALA A CA 1
ATOM 1021 C C . ALA A 1 137 ? -19.955 21.331 44.139 1.00 33.78 137 ALA A C 1
ATOM 1023 O O . ALA A 1 137 ? -20.271 22.273 44.871 1.00 33.78 137 ALA A O 1
ATOM 1024 N N . GLY A 1 138 ? -20.871 20.505 43.627 1.00 37.59 138 GLY A N 1
ATOM 1025 C CA . GLY A 1 138 ? -22.293 20.487 43.979 1.00 37.59 138 GLY A CA 1
ATOM 1026 C C . GLY A 1 138 ? -22.601 19.341 44.940 1.00 37.59 138 GLY A C 1
ATOM 1027 O O . GLY A 1 138 ? -21.844 18.381 45.034 1.00 37.59 138 GLY A O 1
ATOM 1028 N N . THR A 1 139 ? -23.695 19.440 45.692 1.00 40.91 139 THR A N 1
ATOM 1029 C CA . THR A 1 139 ? -24.165 18.342 46.554 1.00 40.91 139 THR A CA 1
ATOM 1030 C C . THR A 1 139 ? -24.342 17.080 45.696 1.00 40.91 139 THR A C 1
ATOM 1032 O O . THR A 1 139 ? -24.948 17.201 44.634 1.00 40.91 139 THR A O 1
ATOM 1035 N N . PRO A 1 140 ? -23.802 15.910 46.097 1.00 38.81 140 PRO A N 1
ATOM 1036 C CA . PRO A 1 140 ? -23.831 14.712 45.266 1.00 38.81 140 PRO A CA 1
ATOM 1037 C C . PRO A 1 140 ? -25.277 14.328 44.962 1.00 38.81 140 PRO A C 1
ATOM 1039 O O . PRO A 1 140 ? -26.021 13.925 45.856 1.00 38.81 140 PRO A O 1
ATOM 1042 N N . LEU A 1 141 ? -25.670 14.499 43.701 1.00 39.66 141 LEU A N 1
ATOM 1043 C CA . LEU A 1 141 ? -26.776 13.756 43.122 1.00 39.66 141 LEU A CA 1
ATOM 1044 C C . LEU A 1 141 ? -26.227 12.352 42.891 1.00 39.66 141 LEU A C 1
ATOM 1046 O O . LEU A 1 141 ? -25.181 12.168 42.268 1.00 39.66 141 LEU A O 1
ATOM 1050 N N . THR A 1 142 ? -26.862 11.387 43.535 1.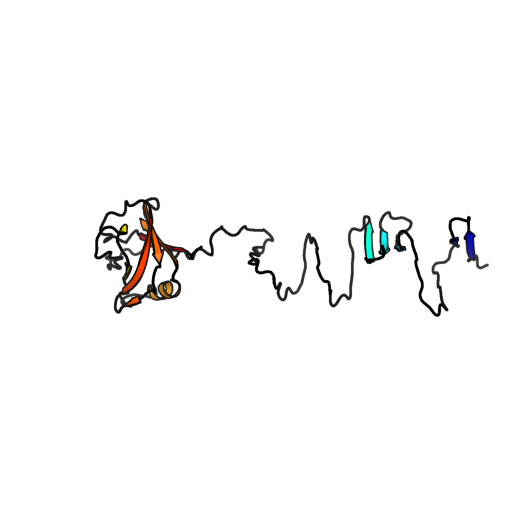00 39.44 142 THR A N 1
ATOM 1051 C CA . THR A 1 142 ? -26.465 9.985 43.584 1.00 39.44 142 THR A CA 1
ATOM 1052 C C . THR A 1 142 ? -26.681 9.331 42.225 1.00 39.44 142 THR A C 1
ATOM 1054 O O . THR A 1 142 ? -27.608 8.550 42.094 1.00 39.44 142 THR A O 1
ATOM 1057 N N . ASN A 1 143 ? -25.827 9.612 41.236 1.00 40.81 143 ASN A N 1
ATOM 1058 C CA . ASN A 1 143 ? -25.690 8.751 40.059 1.00 40.81 143 ASN A CA 1
ATOM 1059 C C . ASN A 1 143 ? -25.007 7.467 40.521 1.00 40.81 143 ASN A C 1
ATOM 1061 O O . ASN A 1 143 ? -23.787 7.317 40.450 1.00 40.81 143 ASN A O 1
ATOM 1065 N N . GLU A 1 144 ? -25.798 6.601 41.138 1.00 46.16 144 GLU A N 1
ATOM 1066 C CA . GLU A 1 144 ? -25.320 5.493 41.939 1.00 46.16 144 GLU A CA 1
ATOM 1067 C C . GLU A 1 144 ? -25.151 4.257 41.043 1.00 46.16 144 GLU A C 1
ATOM 1069 O O . GLU A 1 144 ? -26.128 3.627 40.637 1.00 46.16 144 GLU A O 1
ATOM 1074 N N . VAL A 1 145 ? -23.902 3.867 40.755 1.00 48.84 145 VAL A N 1
ATOM 1075 C CA . VAL A 1 145 ? -23.575 2.494 40.342 1.00 48.84 145 VAL A CA 1
ATOM 1076 C C . VAL A 1 145 ? -23.881 1.582 41.526 1.00 48.84 145 VAL A C 1
ATOM 1078 O O . VAL A 1 145 ? -23.019 1.223 42.330 1.00 48.84 145 VAL A O 1
ATOM 1081 N N . THR A 1 146 ? -25.159 1.255 41.673 1.00 48.12 146 THR A N 1
ATOM 1082 C CA . THR A 1 146 ? -25.660 0.409 42.745 1.00 48.12 146 THR A CA 1
ATOM 1083 C C . THR A 1 146 ? -25.493 -1.041 42.350 1.00 48.12 146 THR A C 1
ATOM 1085 O O . THR A 1 146 ? -26.120 -1.546 41.420 1.00 48.12 146 THR A O 1
ATOM 1088 N N . ASN A 1 147 ? -24.673 -1.753 43.118 1.00 46.56 147 ASN A N 1
ATOM 1089 C CA . ASN A 1 147 ? -24.856 -3.185 43.248 1.00 46.56 147 ASN A CA 1
ATOM 1090 C C . ASN A 1 147 ? -25.845 -3.428 44.388 1.00 46.56 147 ASN A C 1
ATOM 1092 O O . ASN A 1 147 ? -25.481 -3.403 45.562 1.00 46.56 147 ASN A O 1
ATOM 1096 N N . ASP A 1 148 ? -27.093 -3.702 44.030 1.00 41.34 148 ASP A N 1
ATOM 1097 C CA . ASP A 1 148 ? -28.189 -3.979 44.967 1.00 41.34 148 ASP A CA 1
ATOM 1098 C C . ASP A 1 148 ? -27.988 -5.299 45.762 1.00 41.34 148 ASP A C 1
ATOM 1100 O O . ASP A 1 148 ? -28.863 -5.727 46.515 1.00 41.34 148 ASP A O 1
ATOM 1104 N N . GLN A 1 149 ? -26.865 -6.013 45.561 1.00 37.69 149 GLN A N 1
ATOM 1105 C CA . GLN A 1 149 ? -26.664 -7.402 46.005 1.00 37.69 149 GLN A CA 1
ATOM 1106 C C . GLN A 1 149 ? -25.302 -7.700 46.688 1.00 37.69 149 GLN A C 1
ATOM 1108 O O . GLN A 1 149 ? -25.021 -8.863 46.986 1.00 37.69 149 GLN A O 1
ATOM 1113 N N . GLY A 1 150 ? -24.453 -6.712 47.009 1.00 55.75 150 GLY A N 1
ATOM 1114 C CA . GLY A 1 150 ? -23.208 -6.926 47.780 1.00 55.75 150 GLY A CA 1
ATOM 1115 C C . GLY A 1 150 ? -21.904 -6.750 46.986 1.00 55.75 150 GLY A C 1
ATOM 1116 O O . GLY A 1 150 ? -21.778 -5.824 46.194 1.00 55.75 150 GLY A O 1
ATOM 1117 N N . THR A 1 151 ? -20.878 -7.578 47.235 1.00 61.44 151 THR A N 1
ATOM 1118 C CA . THR A 1 151 ? -19.559 -7.465 46.573 1.00 61.44 151 THR A CA 1
ATOM 1119 C C . THR A 1 151 ? -19.709 -7.534 45.046 1.00 61.44 151 THR A C 1
ATOM 1121 O O . THR A 1 151 ? -20.282 -8.495 44.534 1.00 61.44 151 THR A O 1
ATOM 1124 N N . LEU A 1 152 ? -19.152 -6.556 44.316 1.00 67.56 152 LEU A N 1
ATOM 1125 C CA . LEU A 1 152 ? -19.255 -6.397 42.849 1.00 67.56 152 LEU A CA 1
ATOM 1126 C C . LEU A 1 152 ? -18.985 -7.675 42.027 1.00 67.56 152 LEU A C 1
ATOM 1128 O O . LEU A 1 152 ? -19.537 -7.851 40.952 1.00 67.56 152 LEU A O 1
ATOM 1132 N N . LYS A 1 153 ? -18.191 -8.612 42.547 1.00 67.38 153 LYS A N 1
ATOM 1133 C CA . LYS A 1 153 ? -17.833 -9.888 41.897 1.00 67.38 153 LYS A CA 1
ATOM 1134 C C . LYS A 1 153 ? -18.991 -10.825 41.606 1.00 67.38 153 LYS A C 1
ATOM 1136 O O . LYS A 1 153 ? -18.898 -11.638 40.695 1.00 67.38 153 LYS A O 1
ATOM 1141 N N . ASN A 1 154 ? -20.031 -10.752 42.424 1.00 74.12 154 ASN A N 1
ATOM 1142 C CA . ASN A 1 154 ? -21.176 -11.643 42.302 1.00 74.12 154 ASN A CA 1
ATOM 1143 C C . ASN A 1 154 ? -22.315 -10.983 41.527 1.00 74.12 154 ASN A C 1
ATOM 1145 O O . ASN A 1 154 ? -23.399 -11.558 41.455 1.00 74.12 154 ASN A O 1
ATOM 1149 N N . THR A 1 155 ? -22.093 -9.779 40.987 1.00 80.25 155 THR A N 1
ATOM 1150 C CA . THR A 1 155 ? -23.119 -9.122 40.196 1.00 80.25 155 THR A CA 1
ATOM 1151 C C . THR A 1 155 ? -23.195 -9.744 38.810 1.00 80.25 155 THR A C 1
ATOM 1153 O O . THR A 1 155 ? -22.178 -9.975 38.157 1.00 80.25 155 THR A O 1
ATOM 1156 N N . SER A 1 156 ? -24.418 -10.011 38.366 1.00 87.19 156 SER A N 1
ATOM 1157 C CA . SER A 1 156 ? -24.724 -10.344 36.975 1.00 87.19 156 SER A CA 1
ATOM 1158 C C . SER A 1 156 ? -25.123 -9.109 36.162 1.00 87.19 156 SER A C 1
ATOM 1160 O O . SER A 1 156 ? -25.469 -9.231 34.992 1.00 87.19 156 SER A O 1
ATOM 1162 N N . GLU A 1 157 ? -25.140 -7.931 36.790 1.00 88.44 157 GLU A N 1
ATOM 1163 C CA . GLU A 1 157 ? -25.682 -6.693 36.230 1.00 88.44 157 GLU A CA 1
ATOM 1164 C C . GLU A 1 157 ? -24.950 -5.478 36.820 1.00 88.44 157 GLU A C 1
ATOM 1166 O O . GLU A 1 157 ? -24.754 -5.386 38.034 1.00 88.44 157 GLU A O 1
ATOM 1171 N N . LEU A 1 158 ? -24.534 -4.541 35.972 1.00 87.56 158 LEU A N 1
ATOM 1172 C CA . LEU A 1 158 ? -24.119 -3.201 36.384 1.00 87.56 158 LEU A CA 1
ATOM 1173 C C . LEU A 1 158 ? -25.259 -2.238 36.080 1.00 87.56 158 LEU A C 1
ATOM 1175 O O . LEU A 1 158 ? -25.816 -2.281 34.987 1.00 87.56 158 LEU A O 1
ATOM 1179 N N . ARG A 1 159 ? -25.595 -1.378 37.037 1.00 85.81 159 ARG A N 1
ATOM 1180 C CA . ARG A 1 159 ? -26.654 -0.381 36.882 1.00 85.81 159 ARG A CA 1
ATOM 1181 C C . ARG A 1 159 ? -26.035 0.997 36.778 1.00 85.81 159 ARG A C 1
ATOM 1183 O O . ARG A 1 159 ? -25.191 1.335 37.604 1.00 85.81 159 ARG A O 1
ATOM 1190 N N . PHE A 1 160 ? -26.449 1.764 35.783 1.00 83.00 160 PHE A N 1
ATOM 1191 C CA . PHE A 1 160 ? -26.045 3.152 35.602 1.00 83.00 160 PHE A CA 1
ATOM 1192 C C . PHE A 1 160 ? -27.289 4.014 35.709 1.00 83.00 160 PHE A C 1
ATOM 1194 O O . PHE A 1 160 ? -28.286 3.727 35.053 1.00 83.00 160 PHE A O 1
ATOM 1201 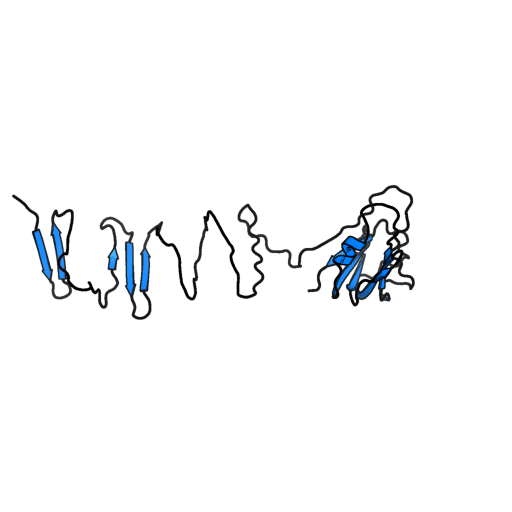N N . ASP A 1 161 ? -27.252 5.015 36.577 1.00 77.62 161 ASP A N 1
ATOM 1202 C CA . ASP A 1 161 ? -28.389 5.908 36.759 1.00 77.62 161 ASP A CA 1
ATOM 1203 C C . ASP A 1 161 ? -28.666 6.698 35.471 1.00 77.62 161 ASP A C 1
ATOM 1205 O O . ASP A 1 161 ? -27.732 7.127 34.790 1.00 77.62 161 ASP A O 1
ATOM 1209 N N . ASP A 1 162 ? -29.946 6.849 35.148 1.00 73.81 162 ASP A N 1
ATOM 1210 C CA . ASP A 1 162 ? -30.458 7.640 34.024 1.00 73.81 162 ASP A CA 1
ATOM 1211 C C . ASP A 1 162 ? -31.390 8.717 34.577 1.00 73.81 162 ASP A C 1
ATOM 1213 O O . ASP A 1 162 ? -32.559 8.855 34.190 1.00 73.81 162 ASP A O 1
ATOM 1217 N N . ASP A 1 163 ? -30.925 9.409 35.617 1.00 67.56 163 ASP A N 1
ATOM 1218 C CA . ASP A 1 163 ? -31.745 10.426 36.241 1.00 67.56 163 ASP A CA 1
ATOM 1219 C C . ASP A 1 163 ? -31.794 11.642 35.307 1.00 67.56 163 ASP A C 1
ATOM 1221 O O . ASP A 1 163 ? -30.859 12.431 35.173 1.00 67.56 163 ASP A O 1
ATOM 1225 N N . THR A 1 164 ? -32.938 11.742 34.631 1.00 51.62 164 THR A N 1
ATOM 1226 C CA . THR A 1 164 ? -33.354 12.670 33.559 1.00 51.62 164 THR A CA 1
ATOM 1227 C C . THR A 1 164 ? -33.158 14.177 33.801 1.00 51.62 164 THR A C 1
ATOM 1229 O O . THR A 1 164 ? -33.672 15.000 33.035 1.00 51.62 164 THR A O 1
ATOM 1232 N N . LEU A 1 165 ? -32.493 14.588 34.879 1.00 45.94 165 LEU A N 1
ATOM 1233 C CA . LEU A 1 165 ? -32.628 15.935 35.414 1.00 45.94 165 LEU A CA 1
ATOM 1234 C C . LEU A 1 165 ? -31.615 16.962 34.910 1.00 45.94 165 LEU A C 1
ATOM 1236 O O . LEU A 1 165 ? -32.003 18.128 34.868 1.00 45.94 165 LEU A O 1
ATOM 1240 N N . GLU A 1 166 ? -30.398 16.626 34.470 1.00 54.91 166 GLU A N 1
ATOM 1241 C CA . GLU A 1 166 ? -29.434 17.677 34.089 1.00 54.91 166 GLU A CA 1
ATOM 1242 C C . GLU A 1 166 ? -28.452 17.295 32.966 1.00 54.91 166 GLU A C 1
ATOM 1244 O O . GLU A 1 166 ? -27.412 16.694 33.197 1.00 54.91 166 GLU A O 1
ATOM 1249 N N . GLY A 1 167 ? -28.712 17.803 31.757 1.00 51.97 167 GLY A N 1
ATOM 1250 C CA . GLY A 1 167 ? -27.669 18.040 30.753 1.00 51.97 167 GLY A CA 1
ATOM 1251 C C . GLY A 1 167 ? -27.331 16.862 29.840 1.00 51.97 167 GLY A C 1
ATOM 1252 O O . GLY A 1 167 ? -27.836 15.761 29.974 1.00 51.97 167 GLY A O 1
ATOM 1253 N N . THR A 1 168 ? -26.497 17.135 28.842 1.00 52.72 168 THR A N 1
ATOM 1254 C CA . THR A 1 168 ? -26.076 16.249 27.740 1.00 52.72 168 THR A CA 1
ATOM 1255 C C . THR A 1 168 ? -25.308 14.990 28.154 1.00 52.72 168 THR A C 1
ATOM 1257 O O . THR A 1 168 ? -24.795 14.290 27.281 1.00 52.72 168 THR A O 1
ATOM 1260 N N . ASP A 1 169 ? -25.224 14.706 29.448 1.00 57.22 169 ASP A N 1
ATOM 1261 C CA . ASP A 1 169 ? -24.374 13.665 30.012 1.00 57.22 169 ASP A CA 1
ATOM 1262 C C . ASP A 1 169 ? -25.212 12.436 30.406 1.00 57.22 169 ASP A C 1
ATOM 1264 O O . ASP A 1 169 ? -25.118 11.898 31.505 1.00 57.22 169 ASP A O 1
ATOM 1268 N N . ASP A 1 170 ? -26.070 12.021 29.476 1.00 67.88 170 ASP A N 1
ATOM 1269 C CA . ASP A 1 170 ? -26.909 10.831 29.578 1.00 67.88 170 ASP A CA 1
ATOM 1270 C C . ASP A 1 170 ? -26.092 9.588 29.176 1.00 67.88 170 ASP A C 1
ATOM 1272 O O . ASP A 1 170 ? -25.408 9.561 28.139 1.00 67.88 170 ASP A O 1
ATOM 1276 N N . PHE A 1 171 ? -26.171 8.536 29.993 1.00 75.94 171 PHE A N 1
ATOM 1277 C CA . PHE A 1 171 ? -25.559 7.242 29.707 1.00 75.94 171 PHE A CA 1
ATOM 1278 C C . PHE A 1 171 ? -26.061 6.647 28.379 1.00 75.94 171 PHE A C 1
ATOM 1280 O O . PHE A 1 171 ? -25.340 5.855 27.771 1.00 75.94 171 PHE A O 1
ATOM 1287 N N . ALA A 1 172 ? -27.213 7.078 27.853 1.00 78.56 172 ALA A N 1
ATOM 1288 C CA . ALA A 1 172 ? -27.767 6.664 26.565 1.00 78.56 172 ALA A CA 1
ATOM 1289 C C . ALA A 1 172 ? -26.778 6.767 25.389 1.00 78.56 172 ALA A C 1
ATOM 1291 O O . ALA A 1 172 ? -26.728 5.879 24.529 1.00 78.56 172 ALA A O 1
ATOM 1292 N N . ALA A 1 173 ? -25.952 7.820 25.343 1.00 77.50 173 ALA A N 1
ATOM 1293 C CA . ALA A 1 173 ? -24.966 7.994 24.274 1.00 77.50 173 ALA A CA 1
ATOM 1294 C C . ALA A 1 173 ? -23.857 6.927 24.324 1.00 77.50 173 ALA A C 1
ATOM 1296 O O . ALA A 1 173 ? -23.356 6.496 23.283 1.00 77.50 173 ALA A O 1
ATOM 1297 N N . ILE A 1 174 ? -23.497 6.482 25.531 1.00 78.25 174 ILE A N 1
ATOM 1298 C CA . ILE A 1 174 ? -22.508 5.427 25.769 1.00 78.25 174 ILE A CA 1
ATOM 1299 C C . ILE A 1 174 ? -23.156 4.055 25.586 1.00 78.25 174 ILE A C 1
ATOM 1301 O O . ILE A 1 174 ? -22.564 3.191 24.943 1.00 78.25 174 ILE A O 1
ATOM 1305 N N . ALA A 1 175 ? -24.381 3.864 26.080 1.00 82.88 175 ALA A N 1
ATOM 1306 C CA . ALA A 1 175 ? -25.134 2.617 25.996 1.00 82.88 175 ALA A CA 1
ATOM 1307 C C . ALA A 1 175 ? -25.267 2.116 24.552 1.00 82.88 175 ALA A C 1
ATOM 1309 O O . ALA A 1 175 ? -25.119 0.922 24.299 1.00 82.88 175 ALA A O 1
ATOM 1310 N N . ALA A 1 176 ? -25.450 3.025 23.588 1.00 82.94 176 ALA A N 1
ATOM 1311 C CA . ALA A 1 176 ? -25.499 2.693 22.163 1.00 82.94 176 ALA A CA 1
ATOM 1312 C C . ALA A 1 176 ? -24.187 2.096 21.606 1.00 82.94 176 ALA A C 1
ATOM 1314 O O . ALA A 1 176 ? -24.203 1.457 20.553 1.00 82.94 176 ALA A O 1
ATOM 1315 N N . LEU A 1 177 ? -23.058 2.304 22.290 1.00 82.31 177 LEU A N 1
ATOM 1316 C CA . LEU A 1 177 ? -21.735 1.784 21.926 1.00 82.31 177 LEU A CA 1
ATOM 1317 C C . LEU A 1 177 ? -21.379 0.485 22.668 1.00 82.31 177 LEU A C 1
ATOM 1319 O O . LEU A 1 177 ? -20.371 -0.143 22.344 1.00 82.31 177 LEU A O 1
ATOM 1323 N N . LEU A 1 178 ? -22.184 0.077 23.653 1.00 86.06 178 LEU A N 1
ATOM 1324 C CA . LEU A 1 178 ? -21.965 -1.134 24.438 1.00 86.06 178 LEU A CA 1
ATOM 1325 C C . LEU A 1 178 ? -22.558 -2.351 23.721 1.00 86.06 178 LEU A C 1
ATOM 1327 O O . LEU A 1 178 ? -23.772 -2.532 23.648 1.00 86.06 178 LEU A O 1
ATOM 1331 N N . LEU A 1 179 ? -21.688 -3.211 23.199 1.00 88.31 179 LEU A N 1
ATOM 1332 C CA . LEU A 1 179 ? -22.042 -4.443 22.501 1.00 88.31 179 LEU A CA 1
ATOM 1333 C C . LEU A 1 179 ? -21.725 -5.677 23.360 1.00 88.31 179 LEU A C 1
ATOM 1335 O O . LEU A 1 179 ? -20.914 -5.655 24.289 1.00 88.31 179 LEU A O 1
ATOM 1339 N N . LEU A 1 180 ? -22.372 -6.796 23.026 1.00 91.56 180 LEU A N 1
ATOM 1340 C CA . LEU A 1 180 ? -22.086 -8.090 23.643 1.00 91.56 180 LEU A CA 1
ATOM 1341 C C . LEU A 1 180 ? -20.593 -8.427 23.495 1.00 91.56 180 LEU A C 1
ATOM 1343 O O . LEU A 1 180 ? -20.050 -8.386 22.393 1.00 91.56 180 LEU A O 1
ATOM 1347 N N . GLY A 1 181 ? -19.948 -8.799 24.600 1.00 89.00 181 GLY A N 1
ATOM 1348 C CA . GLY A 1 181 ? -18.528 -9.143 24.652 1.00 89.00 181 GLY A CA 1
ATOM 1349 C C . GLY A 1 181 ? -17.595 -7.985 25.012 1.00 89.00 181 GLY A C 1
ATOM 1350 O O . GLY A 1 181 ? -16.463 -8.265 25.410 1.00 89.00 181 GLY A O 1
ATOM 1351 N N . ASN A 1 182 ? -18.042 -6.723 24.936 1.00 90.19 182 ASN A N 1
ATOM 1352 C CA . ASN A 1 182 ? -17.248 -5.583 25.405 1.00 90.19 182 ASN A CA 1
ATOM 1353 C C . ASN A 1 182 ? -16.805 -5.773 26.860 1.00 90.19 182 ASN A C 1
ATOM 1355 O O . ASN A 1 182 ? -17.494 -6.409 27.661 1.00 90.19 182 ASN A O 1
ATOM 1359 N N . ILE A 1 183 ? -15.662 -5.189 27.207 1.00 89.88 183 ILE A N 1
ATOM 1360 C CA . ILE A 1 183 ? -15.129 -5.198 28.563 1.00 89.88 183 ILE A CA 1
ATOM 1361 C C . ILE A 1 183 ? -15.415 -3.861 29.240 1.00 89.88 183 ILE A C 1
ATOM 1363 O O . ILE A 1 183 ? -15.206 -2.806 28.645 1.00 89.88 183 ILE A O 1
ATOM 1367 N N . ILE A 1 184 ? -15.871 -3.916 30.486 1.00 87.62 184 ILE A N 1
ATOM 1368 C CA . ILE A 1 184 ? -16.058 -2.770 31.370 1.00 87.62 184 ILE A CA 1
ATOM 1369 C C . ILE A 1 184 ? -15.069 -2.913 32.522 1.00 87.62 184 ILE A C 1
ATOM 1371 O O . ILE A 1 184 ? -15.106 -3.900 33.256 1.00 87.62 184 ILE A O 1
ATOM 1375 N N . GLU A 1 185 ? -14.197 -1.931 32.696 1.00 88.75 185 GLU A N 1
ATOM 1376 C CA . GLU A 1 185 ? -13.340 -1.817 33.872 1.00 88.75 185 GLU A CA 1
ATOM 1377 C C . GLU A 1 185 ? -13.883 -0.726 34.791 1.00 88.75 185 GLU A C 1
ATOM 1379 O O . GLU A 1 185 ? -14.144 0.389 34.346 1.00 88.75 185 GLU A O 1
ATOM 1384 N N . ILE A 1 186 ? -14.049 -1.052 36.069 1.00 84.00 186 ILE A N 1
ATOM 1385 C CA . ILE A 1 186 ? -14.437 -0.117 37.123 1.00 84.00 186 ILE A CA 1
ATOM 1386 C C . ILE A 1 186 ? -13.278 -0.040 38.108 1.00 84.00 186 ILE A C 1
ATOM 1388 O O . ILE A 1 186 ? -12.959 -1.041 38.756 1.00 84.00 186 ILE A O 1
ATOM 1392 N N . ALA A 1 187 ? -12.674 1.138 38.237 1.00 82.06 187 ALA A N 1
ATOM 1393 C CA . ALA A 1 187 ? -11.566 1.396 39.149 1.00 82.06 187 ALA A CA 1
ATOM 1394 C C . ALA A 1 187 ? -11.861 2.578 40.078 1.00 82.06 187 ALA A C 1
ATOM 1396 O O . ALA A 1 187 ? -12.638 3.473 39.730 1.00 82.06 187 ALA A O 1
ATOM 1397 N N . ASN A 1 188 ? -11.206 2.604 41.239 1.00 75.88 188 ASN A N 1
ATOM 1398 C CA . ASN A 1 188 ? -11.157 3.804 42.070 1.00 75.88 188 ASN A CA 1
ATOM 1399 C C . ASN A 1 188 ? -10.333 4.880 41.335 1.00 75.88 188 ASN A C 1
ATOM 1401 O O . ASN A 1 188 ? -9.222 4.613 40.879 1.00 75.88 188 ASN A O 1
ATOM 1405 N N . ALA A 1 189 ? -10.871 6.089 41.181 1.00 70.00 189 ALA A N 1
ATOM 1406 C CA . ALA A 1 189 ? -10.197 7.168 40.464 1.00 70.00 189 ALA A CA 1
ATOM 1407 C C . ALA A 1 189 ? -8.946 7.668 41.204 1.00 70.00 189 ALA A C 1
ATOM 1409 O O . ALA A 1 189 ? -8.006 8.112 40.545 1.00 70.00 189 ALA A O 1
ATOM 1410 N N . ASP A 1 190 ? -8.906 7.548 42.537 1.00 77.12 190 ASP A N 1
ATOM 1411 C CA . ASP A 1 190 ? -7.733 7.905 43.346 1.00 77.12 190 ASP A CA 1
ATOM 1412 C C . ASP A 1 190 ? -6.665 6.803 43.354 1.00 77.12 190 ASP A C 1
ATOM 1414 O O . ASP A 1 190 ? -5.483 7.084 43.559 1.00 77.12 190 ASP A O 1
ATOM 1418 N N . ASP A 1 191 ? -7.071 5.549 43.137 1.00 77.00 191 ASP A N 1
ATOM 1419 C CA . ASP A 1 191 ? -6.183 4.389 43.138 1.00 77.00 191 ASP A CA 1
ATOM 1420 C C . ASP A 1 191 ? -6.584 3.375 42.060 1.00 77.00 191 ASP A C 1
ATOM 1422 O O . ASP A 1 191 ? -7.313 2.410 42.294 1.00 77.00 191 ASP A O 1
ATOM 1426 N N . ILE A 1 192 ? -6.037 3.569 40.859 1.00 78.75 192 ILE A N 1
ATOM 1427 C CA . ILE A 1 192 ? -6.269 2.678 39.715 1.00 78.75 192 ILE A CA 1
ATOM 1428 C C . ILE A 1 192 ? -5.676 1.271 39.902 1.00 78.75 192 ILE A C 1
ATOM 1430 O O . ILE A 1 192 ? -5.883 0.408 39.050 1.00 78.75 192 ILE A O 1
ATOM 1434 N N . SER A 1 193 ? -4.919 1.014 40.979 1.00 80.56 193 SER A N 1
ATOM 1435 C CA . SER A 1 193 ? -4.468 -0.345 41.301 1.00 80.56 193 SER A CA 1
ATOM 1436 C C . SER A 1 193 ? -5.609 -1.221 41.842 1.00 80.56 193 SER A C 1
ATOM 1438 O O . SER A 1 193 ? -5.529 -2.456 41.805 1.00 80.56 193 SER A O 1
ATOM 1440 N N . GLU A 1 194 ? -6.713 -0.597 42.263 1.00 82.38 194 GLU A N 1
ATOM 1441 C CA . GLU A 1 194 ? -7.940 -1.251 42.696 1.00 82.38 194 GLU A CA 1
ATOM 1442 C C . GLU A 1 194 ? -9.012 -1.196 41.602 1.00 82.38 194 GLU A C 1
ATOM 1444 O O . GLU A 1 194 ? -9.700 -0.189 41.431 1.00 82.38 194 GLU A O 1
ATOM 1449 N N . TYR A 1 195 ? -9.175 -2.299 40.864 1.00 85.88 195 TYR A N 1
ATOM 1450 C CA . TYR A 1 195 ? -10.135 -2.388 39.764 1.00 85.88 195 TYR A CA 1
ATOM 1451 C C . TYR A 1 195 ? -10.879 -3.725 39.726 1.00 85.88 195 TYR A C 1
ATOM 1453 O O . TYR A 1 195 ? -10.422 -4.750 40.246 1.00 85.88 195 TYR A O 1
ATOM 1461 N N . ASN A 1 196 ? -12.043 -3.709 39.083 1.00 85.00 196 ASN A N 1
ATOM 1462 C CA . ASN A 1 196 ? -12.804 -4.887 38.695 1.00 85.00 196 ASN A CA 1
ATOM 1463 C C . ASN A 1 196 ? -13.119 -4.820 37.205 1.00 85.00 196 ASN A C 1
ATOM 1465 O O . ASN A 1 196 ? -13.502 -3.773 36.691 1.00 85.00 196 ASN A O 1
ATOM 1469 N N . THR A 1 197 ? -13.000 -5.959 36.540 1.00 89.19 197 THR A N 1
ATOM 1470 C CA . THR A 1 197 ? -13.207 -6.091 35.105 1.00 89.19 197 THR A CA 1
ATOM 1471 C C . THR A 1 197 ? -14.374 -7.033 34.842 1.00 89.19 197 THR A C 1
ATOM 1473 O O . THR A 1 197 ? -14.456 -8.135 35.398 1.00 89.19 197 THR A O 1
ATOM 1476 N N . PHE A 1 198 ? -15.261 -6.598 33.960 1.00 91.56 198 PHE A N 1
ATOM 1477 C CA . PHE A 1 198 ? -16.497 -7.264 33.588 1.00 91.56 198 PHE A CA 1
ATOM 1478 C C . PHE A 1 198 ? -16.572 -7.417 32.075 1.00 91.56 198 PHE A C 1
ATOM 1480 O O . PHE A 1 198 ? -16.098 -6.556 31.345 1.00 91.56 198 PHE A O 1
ATOM 1487 N N . ARG A 1 199 ? -17.201 -8.484 31.597 1.00 92.19 199 ARG A N 1
ATOM 1488 C CA . ARG A 1 199 ? -17.565 -8.668 30.192 1.00 92.19 199 ARG A CA 1
ATOM 1489 C C . ARG A 1 199 ? -19.071 -8.514 30.043 1.00 92.19 199 ARG A C 1
ATOM 1491 O O . ARG A 1 199 ? -19.811 -9.167 30.771 1.00 92.19 199 ARG A O 1
ATOM 1498 N N . ILE A 1 200 ? -19.532 -7.714 29.087 1.00 92.81 200 ILE A N 1
ATOM 1499 C CA . ILE A 1 200 ? -20.958 -7.596 28.765 1.00 92.81 200 ILE A CA 1
ATOM 1500 C C . ILE A 1 200 ? -21.450 -8.941 28.224 1.00 92.81 200 ILE A C 1
ATOM 1502 O O . ILE A 1 200 ? -20.933 -9.430 27.218 1.00 92.81 200 ILE A O 1
ATOM 1506 N N . ASN A 1 201 ? -22.432 -9.549 28.893 1.00 95.12 201 ASN A N 1
ATOM 1507 C CA . ASN A 1 201 ? -22.937 -10.893 28.579 1.00 95.12 201 ASN A CA 1
ATOM 1508 C C . ASN A 1 201 ? -24.402 -10.906 28.102 1.00 95.12 201 ASN A C 1
ATOM 1510 O O . ASN A 1 201 ? -24.974 -11.976 27.885 1.00 95.12 201 ASN A O 1
ATOM 1514 N N . GLY A 1 202 ? -24.996 -9.729 27.898 1.00 94.19 202 GLY A N 1
ATOM 1515 C CA . GLY A 1 202 ? -26.355 -9.563 27.398 1.00 94.19 202 GLY A CA 1
ATOM 1516 C C . GLY A 1 202 ? -26.568 -8.197 26.751 1.00 94.19 202 GLY A C 1
ATOM 1517 O O . GLY A 1 202 ? -25.675 -7.354 26.739 1.00 94.19 202 GLY A O 1
ATOM 1518 N N . ALA A 1 203 ? -27.754 -7.995 26.178 1.00 94.25 203 ALA A N 1
ATOM 1519 C CA . ALA A 1 203 ? -28.137 -6.693 25.643 1.00 94.25 203 ALA A CA 1
ATOM 1520 C C . ALA A 1 203 ? -28.325 -5.688 26.787 1.00 94.25 203 ALA A C 1
ATOM 1522 O O . ALA A 1 203 ? -28.928 -6.029 27.804 1.00 94.25 203 ALA A O 1
ATOM 1523 N N . VAL A 1 204 ? -27.838 -4.463 26.594 1.00 92.44 204 VAL A N 1
ATOM 1524 C CA . VAL A 1 204 ? -28.098 -3.345 27.504 1.00 92.44 204 VAL A CA 1
ATOM 1525 C C . VAL A 1 204 ? -29.598 -3.034 27.508 1.00 92.44 204 VAL A C 1
ATOM 1527 O O . VAL A 1 204 ? -30.219 -2.961 26.445 1.00 92.44 204 VAL A O 1
ATOM 1530 N N . VAL A 1 205 ? -30.180 -2.885 28.698 1.00 93.88 205 VAL A N 1
ATOM 1531 C CA . VAL A 1 205 ? -31.609 -2.624 28.891 1.00 93.88 205 VAL A CA 1
ATOM 1532 C C . VAL A 1 205 ? -31.803 -1.184 29.353 1.00 93.88 205 VAL A C 1
ATOM 1534 O O . VAL A 1 205 ? -31.327 -0.795 30.416 1.00 93.88 205 VAL A O 1
ATOM 1537 N N . ASP A 1 206 ? -32.529 -0.421 28.541 1.00 91.38 206 ASP A N 1
ATOM 1538 C CA . ASP A 1 206 ? -33.012 0.923 28.855 1.00 91.38 206 ASP A CA 1
ATOM 1539 C C . ASP A 1 206 ? -34.226 0.827 29.798 1.00 91.38 206 ASP A C 1
ATOM 1541 O O . ASP A 1 206 ? -35.281 0.287 29.434 1.00 91.38 206 ASP A O 1
ATOM 1545 N N . GLY A 1 207 ? -34.048 1.271 31.039 1.00 85.25 207 GLY A N 1
ATOM 1546 C CA . GLY A 1 207 ? -35.089 1.376 32.052 1.00 85.25 207 GLY A CA 1
ATOM 1547 C C . GLY A 1 207 ? -35.505 2.830 32.265 1.00 85.25 207 GLY A C 1
ATOM 1548 O O . GLY A 1 207 ? -34.778 3.762 31.976 1.00 85.25 207 GLY A O 1
ATOM 1549 N N . THR A 1 208 ? -36.677 3.055 32.861 1.00 81.62 208 THR A N 1
ATOM 1550 C CA . THR A 1 208 ? -37.255 4.410 32.996 1.00 81.62 208 THR A CA 1
ATOM 1551 C C . THR A 1 208 ? -36.417 5.428 33.775 1.00 81.62 208 THR A C 1
ATOM 1553 O O . THR A 1 208 ? -36.709 6.615 33.686 1.00 81.62 208 THR A O 1
ATOM 1556 N N . THR A 1 209 ? -35.480 4.973 34.603 1.00 81.00 209 THR A N 1
ATOM 1557 C CA . THR A 1 209 ? -34.611 5.826 35.434 1.00 81.00 209 THR A CA 1
ATOM 1558 C C . THR A 1 209 ? -33.192 5.268 35.521 1.00 81.00 209 THR A C 1
ATOM 1560 O O . THR A 1 209 ? -32.453 5.645 36.417 1.00 81.00 209 THR A O 1
ATOM 1563 N N . ARG A 1 210 ? -32.844 4.255 34.718 1.00 86.25 210 ARG A N 1
ATOM 1564 C CA . ARG A 1 210 ? -31.528 3.608 34.778 1.00 86.25 210 ARG A CA 1
ATOM 1565 C C . ARG A 1 210 ? -31.284 2.715 33.572 1.00 86.25 210 ARG A C 1
ATOM 1567 O O . ARG A 1 210 ? -32.222 2.139 33.027 1.00 86.25 210 ARG A O 1
ATOM 1574 N N . TRP A 1 211 ? -30.015 2.472 33.294 1.00 88.62 211 TRP A N 1
ATOM 1575 C CA . TRP A 1 211 ? -29.528 1.482 32.348 1.00 88.62 211 TRP A CA 1
ATOM 1576 C C . TRP A 1 211 ? -29.018 0.244 33.082 1.00 88.62 211 TRP A C 1
ATOM 1578 O O . TRP A 1 211 ? -28.105 0.324 33.905 1.00 88.62 211 TRP A O 1
ATOM 1588 N N . ASP A 1 212 ? -29.590 -0.912 32.758 1.00 90.31 212 ASP A N 1
ATOM 1589 C CA . ASP A 1 212 ? -29.167 -2.209 33.280 1.00 90.31 212 ASP A CA 1
ATOM 1590 C C . ASP A 1 212 ? -28.246 -2.883 32.235 1.00 90.31 212 ASP A C 1
ATOM 1592 O O . ASP A 1 212 ? -28.655 -3.172 31.107 1.00 90.31 212 ASP A O 1
ATOM 1596 N N . VAL A 1 213 ? -26.976 -3.111 32.583 1.00 92.12 213 VAL A N 1
ATOM 1597 C CA . VAL A 1 213 ? -25.953 -3.721 31.715 1.00 92.12 213 VAL A CA 1
ATOM 1598 C C . VAL A 1 213 ? -25.626 -5.126 32.226 1.00 92.12 213 VAL A C 1
ATOM 1600 O O . VAL A 1 213 ? -24.912 -5.259 33.226 1.00 92.12 213 VAL A O 1
ATOM 1603 N N . PRO A 1 214 ? -26.107 -6.197 31.566 1.00 93.44 214 PRO A N 1
ATOM 1604 C CA . PRO A 1 214 ? -25.794 -7.563 31.967 1.00 93.44 214 PRO A CA 1
ATOM 1605 C C . PRO A 1 214 ? -24.303 -7.854 31.797 1.00 93.44 214 PRO A C 1
ATOM 1607 O O . PRO A 1 214 ? -23.734 -7.640 30.721 1.00 93.44 214 PRO A O 1
ATOM 1610 N N . VAL A 1 215 ? -23.666 -8.359 32.853 1.00 93.25 215 VAL A N 1
ATOM 1611 C CA . VAL A 1 215 ? -22.227 -8.626 32.868 1.00 93.25 215 VAL A CA 1
ATOM 1612 C C . VAL A 1 215 ? -21.855 -9.977 33.470 1.00 93.25 215 VAL A C 1
ATOM 1614 O O . VAL A 1 215 ? -22.573 -10.565 34.276 1.00 93.25 215 VAL A O 1
ATOM 1617 N N . GLU A 1 216 ? -20.674 -10.452 33.091 1.00 92.62 216 GLU A N 1
ATOM 1618 C CA . GLU A 1 216 ? -19.935 -11.538 33.721 1.00 92.62 216 GLU A CA 1
ATOM 1619 C C . GLU A 1 216 ? -18.628 -10.978 34.297 1.00 92.62 216 GLU A C 1
ATOM 1621 O O . GLU A 1 216 ? -17.861 -10.317 33.596 1.00 92.62 216 GLU A O 1
ATOM 1626 N N . TYR A 1 217 ? -18.350 -11.231 35.574 1.00 90.94 217 TYR A N 1
ATOM 1627 C CA . TYR A 1 217 ? -17.077 -10.850 36.185 1.00 90.94 217 TYR A CA 1
ATOM 1628 C C . TYR A 1 217 ? -15.919 -11.689 35.624 1.00 90.94 217 TYR A C 1
ATOM 1630 O O . TYR A 1 217 ? -15.967 -12.917 35.687 1.00 90.94 217 TYR A O 1
ATOM 1638 N N . ILE A 1 218 ? -14.856 -11.038 35.135 1.00 91.81 218 ILE A N 1
ATOM 1639 C CA . ILE A 1 218 ? -13.708 -11.729 34.518 1.00 91.81 218 ILE A CA 1
ATOM 1640 C C . ILE A 1 218 ? -12.382 -11.567 35.276 1.00 91.81 218 ILE A C 1
ATOM 1642 O O . ILE A 1 218 ? -11.490 -12.397 35.105 1.00 91.81 218 ILE A O 1
ATOM 1646 N N . GLY A 1 219 ? -12.223 -10.552 36.136 1.00 91.94 219 GLY A N 1
ATOM 1647 C CA . GLY A 1 219 ? -10.956 -10.322 36.848 1.00 91.94 219 GLY A CA 1
ATOM 1648 C C . GLY A 1 219 ? -10.914 -9.049 37.698 1.00 91.94 219 GLY A C 1
ATOM 1649 O O . GLY A 1 219 ? -11.857 -8.265 37.698 1.00 91.94 219 GLY A O 1
ATOM 1650 N N . GLY A 1 220 ? -9.843 -8.855 38.479 1.00 87.56 220 GLY A N 1
ATOM 1651 C CA . GLY A 1 220 ? -9.627 -7.644 39.292 1.00 87.56 220 GLY A CA 1
ATOM 1652 C C . GLY A 1 220 ? -9.066 -7.888 40.701 1.00 87.56 220 GLY A C 1
ATOM 1653 O O . GLY A 1 220 ? -9.015 -9.022 41.188 1.00 87.56 220 GLY A O 1
ATOM 1654 N N . THR A 1 221 ? -8.663 -6.808 41.375 1.00 79.50 221 THR A N 1
ATOM 1655 C CA . THR A 1 221 ? -7.897 -6.818 42.641 1.00 79.50 221 THR A CA 1
ATOM 1656 C C . THR A 1 221 ? -8.755 -6.836 43.918 1.00 79.50 221 THR A C 1
ATOM 1658 O O . THR A 1 221 ? -8.221 -6.962 45.012 1.00 79.50 221 THR A O 1
ATOM 1661 N N . GLN A 1 222 ? -10.087 -6.876 43.793 1.00 64.00 222 GLN A N 1
ATOM 1662 C CA . GLN A 1 222 ? -11.078 -7.143 44.860 1.00 64.00 222 GLN A CA 1
ATOM 1663 C C . GLN A 1 222 ? -11.292 -6.073 45.943 1.00 64.00 222 GLN A C 1
ATOM 1665 O O . GLN A 1 222 ? -12.247 -6.214 46.707 1.00 64.00 222 GLN A O 1
ATOM 1670 N N . SER A 1 223 ? -10.465 -5.037 46.042 1.00 58.22 223 SER A N 1
ATOM 1671 C CA . SER A 1 223 ? -10.498 -4.142 47.210 1.00 58.22 223 SER A CA 1
ATOM 1672 C C . SER A 1 223 ? -11.602 -3.087 47.211 1.00 58.22 223 SER A C 1
ATOM 1674 O O . SER A 1 223 ? -11.803 -2.449 48.243 1.00 58.22 223 SER A O 1
ATOM 1676 N N . VAL A 1 224 ? -12.393 -2.972 46.136 1.00 56.78 224 VAL A N 1
ATOM 1677 C CA . VAL A 1 224 ? -13.588 -2.110 46.094 1.00 56.78 224 VAL A CA 1
ATOM 1678 C C . VAL A 1 224 ? -14.701 -2.732 46.960 1.00 56.78 224 VAL A C 1
ATOM 1680 O O . VAL A 1 224 ? -15.700 -3.267 46.484 1.00 56.78 224 VAL A O 1
ATOM 1683 N N . SER A 1 225 ? -14.458 -2.758 48.268 1.00 46.69 225 SER A N 1
ATOM 1684 C CA . SER A 1 225 ? -15.275 -3.335 49.332 1.00 46.69 225 SER A CA 1
ATOM 1685 C C . SER A 1 225 ? -15.901 -2.207 50.143 1.00 46.69 225 SER A C 1
ATOM 1687 O O . SER A 1 225 ? -15.704 -2.044 51.341 1.00 46.69 225 SER A O 1
AT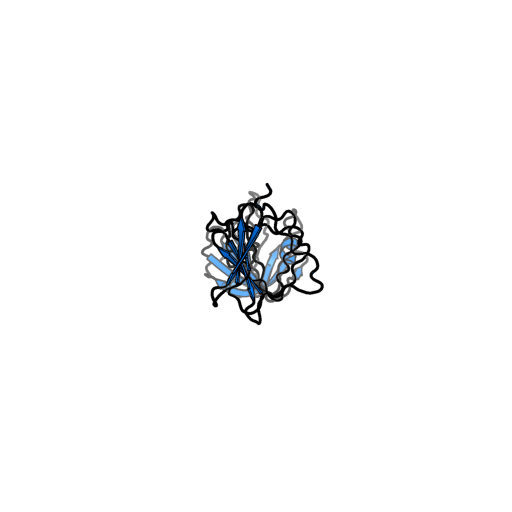OM 1689 N N . GLY A 1 226 ? -16.673 -1.389 49.452 1.00 45.66 226 GLY A N 1
ATOM 1690 C CA . GLY A 1 226 ? -17.578 -0.431 50.051 1.00 45.66 226 GLY A CA 1
ATOM 1691 C C . GLY A 1 226 ? -18.815 -0.398 49.183 1.00 45.66 226 GLY A C 1
ATOM 1692 O O . GLY A 1 226 ? -18.715 -0.591 47.971 1.00 45.66 226 GLY A O 1
ATOM 1693 N N . ASN A 1 227 ? -19.976 -0.144 49.780 1.00 45.19 227 ASN A N 1
ATOM 1694 C CA . ASN A 1 227 ? -21.005 0.547 49.018 1.00 45.19 227 ASN A CA 1
ATOM 1695 C C . ASN A 1 227 ? -20.295 1.759 48.414 1.00 45.19 227 ASN A C 1
ATOM 1697 O O . ASN A 1 227 ? -19.856 2.635 49.162 1.00 45.19 227 ASN A O 1
ATOM 1701 N N . MET A 1 228 ? -20.079 1.760 47.099 1.00 49.53 228 MET A N 1
ATOM 1702 C CA . MET A 1 228 ? -19.584 2.937 46.405 1.00 49.53 228 MET A CA 1
ATOM 1703 C C . MET A 1 228 ? -20.748 3.925 46.347 1.00 49.53 228 MET A C 1
ATOM 1705 O O . MET A 1 228 ? -21.335 4.159 45.307 1.00 49.53 228 MET A O 1
ATOM 1709 N N . THR A 1 229 ? -21.152 4.428 47.509 1.00 46.56 229 THR A N 1
ATOM 1710 C CA . THR A 1 229 ? -22.092 5.541 47.641 1.00 46.56 229 THR A CA 1
ATOM 1711 C C . THR A 1 229 ? -21.367 6.868 47.427 1.00 46.56 229 THR A C 1
ATOM 1713 O O . THR A 1 229 ? -22.007 7.903 47.300 1.00 46.56 229 THR A O 1
ATOM 1716 N N . ASP A 1 230 ? -20.029 6.845 47.402 1.00 48.22 230 ASP A N 1
ATOM 1717 C CA . ASP A 1 230 ? -19.179 7.976 47.040 1.00 48.22 230 ASP A CA 1
ATOM 1718 C C . ASP A 1 230 ? -18.468 7.668 45.713 1.00 48.22 230 ASP A C 1
ATOM 1720 O O . ASP A 1 230 ? -17.320 7.231 45.669 1.00 48.22 230 ASP A O 1
ATOM 1724 N N . LEU A 1 231 ? -19.212 7.817 44.614 1.00 51.22 231 LEU A N 1
ATOM 1725 C CA . LEU A 1 231 ? -18.730 7.627 43.238 1.00 51.22 231 LEU A CA 1
ATOM 1726 C C . LEU A 1 231 ? -18.037 8.869 42.685 1.00 51.22 231 LEU A C 1
ATOM 1728 O O . LEU A 1 231 ? -17.781 8.944 41.485 1.00 51.22 231 LEU A O 1
ATOM 1732 N N . SER A 1 232 ? -17.707 9.835 43.547 1.00 50.78 232 SER A N 1
ATOM 1733 C CA . SER A 1 232 ? -16.937 11.003 43.129 1.00 50.78 232 SER A CA 1
ATOM 1734 C C . SER A 1 232 ? -15.604 10.618 42.484 1.00 50.78 232 SER A C 1
ATOM 1736 O O . SER A 1 232 ? -15.117 11.344 41.621 1.00 50.78 232 SER A O 1
ATOM 1738 N N . ASN A 1 233 ? -15.101 9.424 42.815 1.00 55.84 233 ASN A N 1
ATOM 1739 C CA . ASN A 1 233 ? -13.856 8.865 42.322 1.00 55.84 233 ASN A CA 1
ATOM 1740 C C . ASN A 1 233 ? -14.046 7.461 41.724 1.00 55.84 233 ASN A C 1
ATOM 1742 O O . ASN A 1 233 ? -13.405 6.510 42.163 1.00 55.84 233 ASN A O 1
ATOM 1746 N N . VAL A 1 234 ? -14.899 7.304 40.705 1.00 59.03 234 VAL A N 1
ATOM 1747 C CA . VAL A 1 234 ? -14.935 6.073 39.893 1.00 59.03 234 VAL A CA 1
ATOM 1748 C C . VAL A 1 234 ? -14.574 6.349 38.448 1.00 59.03 234 VAL A C 1
ATOM 1750 O O . VAL A 1 234 ? -15.148 7.211 37.792 1.00 59.03 234 VAL A O 1
ATOM 1753 N N . ARG A 1 235 ? -13.632 5.559 37.936 1.00 66.38 235 ARG A N 1
ATOM 1754 C CA . ARG A 1 235 ? -13.284 5.526 36.521 1.00 66.38 235 ARG A CA 1
ATOM 1755 C C . ARG A 1 235 ? -13.925 4.301 35.885 1.00 66.38 235 ARG A C 1
ATOM 1757 O O . ARG A 1 235 ? -13.651 3.180 36.310 1.00 66.38 235 ARG A O 1
ATOM 1764 N N . VAL A 1 236 ? -14.738 4.526 34.856 1.00 69.69 236 VAL A N 1
ATOM 1765 C CA . VAL A 1 236 ? -15.294 3.463 34.013 1.00 69.69 236 VAL A CA 1
ATOM 1766 C C . VAL A 1 236 ? -14.590 3.499 32.662 1.00 69.69 236 VAL A C 1
ATOM 1768 O O . VAL A 1 236 ? -14.584 4.532 31.999 1.00 69.69 236 VAL A O 1
ATOM 1771 N N . SER A 1 237 ? -13.982 2.388 32.260 1.00 75.44 237 SER A N 1
ATOM 1772 C CA . SER A 1 237 ? -13.364 2.246 30.937 1.00 75.44 237 SER A CA 1
ATOM 1773 C C . SER A 1 237 ? -14.086 1.167 30.139 1.00 75.44 237 SER A C 1
ATOM 1775 O O . SER A 1 237 ? -14.437 0.122 30.687 1.00 75.44 237 SER A O 1
ATOM 1777 N N . PHE A 1 238 ? -14.289 1.413 28.845 1.00 74.75 238 PHE A N 1
ATOM 1778 C CA . PHE A 1 238 ? -14.930 0.478 27.924 1.00 74.75 238 PHE A CA 1
ATOM 1779 C C . PHE A 1 238 ? -13.918 0.003 26.884 1.00 74.75 238 PHE A C 1
ATOM 1781 O O . PHE A 1 238 ? -13.230 0.818 26.266 1.00 74.75 238 PHE A O 1
ATOM 1788 N N . HIS A 1 239 ? -13.839 -1.310 26.671 1.00 72.62 239 HIS A N 1
ATOM 1789 C CA . HIS A 1 239 ? -12.940 -1.909 25.687 1.00 72.62 239 HIS A CA 1
ATOM 1790 C C . HIS A 1 239 ? -13.720 -2.812 24.719 1.00 72.62 239 HIS A C 1
ATOM 1792 O O . HIS A 1 239 ? -14.653 -3.503 25.147 1.00 72.62 239 HIS A O 1
ATOM 1798 N N . PRO A 1 240 ? -13.389 -2.817 23.414 1.00 65.81 240 PRO A N 1
ATOM 1799 C CA . PRO A 1 240 ? -13.896 -3.819 22.477 1.00 65.81 240 PRO A CA 1
ATOM 1800 C C . PRO A 1 240 ? -13.507 -5.234 22.919 1.00 65.81 240 PRO A C 1
ATOM 1802 O O . PRO A 1 240 ? -12.491 -5.425 23.586 1.00 65.81 240 PRO A O 1
ATOM 1805 N N . ALA A 1 241 ? -14.334 -6.220 22.568 1.00 65.31 241 ALA A N 1
ATOM 1806 C CA . ALA A 1 241 ? -13.953 -7.620 22.710 1.00 65.31 241 ALA A CA 1
ATOM 1807 C C . ALA A 1 241 ? -12.771 -7.909 21.771 1.00 65.31 241 ALA A C 1
ATOM 1809 O O . ALA A 1 241 ? -12.858 -7.583 20.585 1.00 65.31 241 ALA A O 1
ATOM 1810 N N . GLU A 1 242 ? -11.692 -8.486 22.305 1.00 57.41 242 GLU A N 1
ATOM 1811 C CA . GLU A 1 242 ? -10.618 -9.092 21.502 1.00 57.41 242 GLU A CA 1
ATOM 1812 C C . GLU A 1 242 ? -11.090 -10.370 20.796 1.00 57.41 242 GLU A C 1
ATOM 1814 O O . GLU A 1 242 ? -11.859 -11.147 21.418 1.00 57.41 242 GLU A O 1
#

Secondary structure (DSSP, 8-state):
----EEEEEE-SS-EEEEEES-S--------S-----SSS-EEEE-TT-S-EEEEEE-SS-EEEEEES-S------------S------S----S--------SS------B-TTS-BPPPPSSS------------S---------TTSSGGG-SEEEEE--TTSSS--THHHHTT--TT-EEEEEESS-TTSEEEEEE-S--EEETTEEEEEEEEEEE-----S----GGGEEEEEE---

Foldseek 3Di:
DDPWDWDWDDDPPDIDIDTDPDPDDDDDDDPDDDDDPDDPADWDDDPVDPWIWGWDDPPPDTDIDTDPDPDDDDPDDPDDDDPDDDDDDPDDDDPDDPDDCPPPPPPPPPPLDPVRDDDDPPPFPPWPFPFPQPPDPDDDPQQFQDPVPFQPQPDQKTKGWQAVDDDPPGCVVVLVVDDQQKKKKKAFQVDNLFIWIWGQHDRWDDDPTIIITGTHTDDGDRPPRDRPSPVNGIGITIGDHD

Organism: NCBI:txid412755